Protein AF-0000000085163195 (afdb_homodimer)

InterPro domains:
  IPR014913 YppE-like [PF08807] (6-107)
  IPR023351 YppE-like superfamily [G3DSA:1.20.120.440] (1-112)
  IPR023351 YppE-like superfamily [SSF140415] (2-107)

Radius of gyration: 20.26 Å; Cα contacts (8 Å, |Δi|>4): 197; chains: 2; bounding box: 29×63×43 Å

Structure (mmCIF, N/CA/C/O backbone):
data_AF-0000000085163195-model_v1
#
loop_
_entity.id
_entity.type
_entity.pdbx_description
1 polymer 'DUF1798 family protein'
#
loop_
_atom_site.group_PDB
_atom_site.id
_atom_site.type_symbol
_atom_site.label_atom_id
_atom_site.label_alt_id
_atom_site.label_comp_id
_atom_site.label_asym_id
_atom_site.label_entity_id
_atom_site.label_seq_id
_atom_site.pdbx_PDB_ins_code
_atom_site.Cartn_x
_atom_site.Cartn_y
_atom_site.Cartn_z
_atom_site.occupancy
_atom_site.B_iso_or_equiv
_atom_site.auth_seq_id
_atom_site.auth_comp_id
_atom_site.auth_asym_id
_atom_site.auth_atom_id
_atom_site.pdbx_PDB_model_num
ATOM 1 N N . MET A 1 1 ? -3.68 -20.156 -23.719 1 84 1 MET A N 1
ATOM 2 C CA . MET A 1 1 ? -4.441 -19.203 -22.922 1 84 1 MET A CA 1
ATOM 3 C C . MET A 1 1 ? -3.795 -18.984 -21.547 1 84 1 MET A C 1
ATOM 5 O O . MET A 1 1 ? -3.281 -17.906 -21.266 1 84 1 MET A O 1
ATOM 9 N N . MET A 1 2 ? -3.463 -20.078 -20.859 1 89.62 2 MET A N 1
ATOM 10 C CA . MET A 1 2 ? -2.854 -20 -19.531 1 89.62 2 MET A CA 1
ATOM 11 C C . MET A 1 2 ? -1.417 -19.5 -19.625 1 89.62 2 MET A C 1
ATOM 13 O O . MET A 1 2 ? -0.997 -18.672 -18.828 1 89.62 2 MET A O 1
ATOM 17 N N . TYR A 1 3 ? -0.792 -19.922 -20.703 1 91.88 3 TYR A N 1
ATOM 18 C CA . TYR A 1 3 ? 0.596 -19.516 -20.891 1 91.88 3 TYR A CA 1
ATOM 19 C C . TYR A 1 3 ? 0.709 -18 -21.016 1 91.88 3 TYR A C 1
ATOM 21 O O . TYR A 1 3 ? 1.553 -17.375 -20.375 1 91.88 3 TYR A O 1
ATOM 29 N N . ASN A 1 4 ? -0.15 -17.438 -21.781 1 94.56 4 ASN A N 1
ATOM 30 C CA . ASN A 1 4 ? -0.127 -16 -22.016 1 94.56 4 ASN A CA 1
ATOM 31 C C . ASN A 1 4 ? -0.434 -15.219 -20.734 1 94.56 4 ASN A C 1
ATOM 33 O O . ASN A 1 4 ? 0.175 -14.18 -20.469 1 94.56 4 ASN A O 1
ATOM 37 N N . ILE A 1 5 ? -1.362 -15.727 -19.953 1 97.31 5 ILE A N 1
ATOM 38 C CA . ILE A 1 5 ? -1.718 -15.109 -18.672 1 97.31 5 ILE A CA 1
ATOM 39 C C . ILE A 1 5 ? -0.499 -15.078 -17.766 1 97.31 5 ILE A C 1
ATOM 41 O O . ILE A 1 5 ? -0.161 -14.031 -17.203 1 97.31 5 ILE A O 1
ATOM 45 N N . ILE A 1 6 ? 0.199 -16.188 -17.719 1 97.94 6 ILE A N 1
ATOM 46 C CA . ILE A 1 6 ? 1.347 -16.328 -16.828 1 97.94 6 ILE A CA 1
ATOM 47 C C . ILE A 1 6 ? 2.484 -15.422 -17.297 1 97.94 6 ILE A C 1
ATOM 49 O O . ILE A 1 6 ? 3.141 -14.766 -16.484 1 97.94 6 ILE A O 1
ATOM 53 N N . GLN A 1 7 ? 2.668 -15.398 -18.547 1 97.62 7 GLN A N 1
ATOM 54 C CA . GLN A 1 7 ? 3.713 -14.547 -19.125 1 97.62 7 GLN A CA 1
ATOM 55 C C . GLN A 1 7 ? 3.455 -13.078 -18.812 1 97.62 7 GLN A C 1
ATOM 57 O O . GLN A 1 7 ? 4.387 -12.336 -18.484 1 97.62 7 GLN A O 1
ATOM 62 N N . GLN A 1 8 ? 2.256 -12.695 -18.938 1 98.5 8 GLN A N 1
ATOM 63 C CA . GLN A 1 8 ? 1.9 -11.312 -18.625 1 98.5 8 GLN A CA 1
ATOM 64 C C . GLN A 1 8 ? 2.107 -11.016 -17.141 1 98.5 8 GLN A C 1
ATOM 66 O O . GLN A 1 8 ? 2.613 -9.945 -16.781 1 98.5 8 GLN A O 1
ATOM 71 N N . LEU A 1 9 ? 1.719 -11.961 -16.297 1 98.81 9 LEU A N 1
ATOM 72 C CA . LEU A 1 9 ? 1.914 -11.773 -14.859 1 98.81 9 LEU A CA 1
ATOM 73 C C . LEU A 1 9 ? 3.398 -11.672 -14.523 1 98.81 9 LEU A C 1
ATOM 75 O O . LEU A 1 9 ? 3.791 -10.859 -13.68 1 98.81 9 LEU A O 1
ATOM 79 N N . ILE A 1 10 ? 4.195 -12.453 -15.18 1 98.69 10 ILE A N 1
ATOM 80 C CA . ILE A 1 10 ? 5.641 -12.391 -14.969 1 98.69 10 ILE A CA 1
ATOM 81 C C . ILE A 1 10 ? 6.168 -11.023 -15.398 1 98.69 10 ILE A C 1
ATOM 83 O O . ILE A 1 10 ? 6.988 -10.422 -14.703 1 98.69 10 ILE A O 1
ATOM 87 N N . ARG A 1 11 ? 5.711 -10.523 -16.516 1 98.62 11 ARG A N 1
ATOM 88 C CA . ARG A 1 11 ? 6.098 -9.188 -16.969 1 98.62 11 ARG A CA 1
ATOM 89 C C . ARG A 1 11 ? 5.727 -8.133 -15.938 1 98.62 11 ARG A C 1
ATOM 91 O O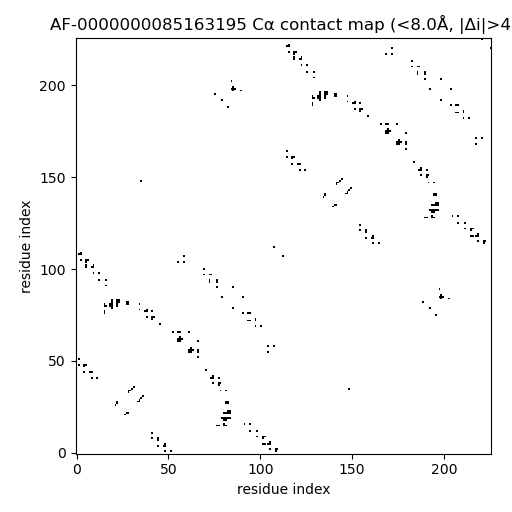 . ARG A 1 11 ? 6.508 -7.219 -15.664 1 98.62 11 ARG A O 1
ATOM 98 N N . TYR A 1 12 ? 4.551 -8.273 -15.367 1 98.75 12 TYR A N 1
ATOM 99 C CA . TYR A 1 12 ? 4.094 -7.297 -14.391 1 98.75 12 TYR A CA 1
ATOM 100 C C . TYR A 1 12 ? 4.934 -7.359 -13.125 1 98.75 12 TYR A C 1
ATOM 102 O O . TYR A 1 12 ? 5.125 -6.348 -12.445 1 98.75 12 TYR A O 1
ATOM 110 N N . THR A 1 13 ? 5.488 -8.57 -12.766 1 98.81 13 THR A N 1
ATOM 111 C CA . THR A 1 13 ? 6.371 -8.625 -11.602 1 98.81 13 THR A CA 1
ATOM 112 C C . THR A 1 13 ? 7.633 -7.801 -11.836 1 98.81 13 THR A C 1
ATOM 114 O O . THR A 1 13 ? 8.164 -7.195 -10.906 1 98.81 13 THR A O 1
ATOM 117 N N . GLN A 1 14 ? 8.086 -7.75 -13.07 1 98.69 14 GLN A N 1
ATOM 118 C CA . GLN A 1 14 ? 9.234 -6.906 -13.406 1 98.69 14 GLN A CA 1
ATOM 119 C C . GLN A 1 14 ? 8.883 -5.426 -13.266 1 98.69 14 GLN A C 1
ATOM 121 O O . GLN A 1 14 ? 9.688 -4.637 -12.766 1 98.69 14 GLN A O 1
ATOM 126 N N . MET A 1 15 ? 7.723 -5.09 -13.711 1 98.88 15 MET A N 1
ATOM 127 C CA . MET A 1 15 ? 7.262 -3.711 -13.57 1 98.88 15 MET A CA 1
ATOM 128 C C . MET A 1 15 ? 7.133 -3.332 -12.102 1 98.88 15 MET A C 1
ATOM 130 O O . MET A 1 15 ? 7.48 -2.217 -11.711 1 98.88 15 MET A O 1
ATOM 134 N N . MET A 1 16 ? 6.621 -4.25 -11.281 1 98.88 16 MET A N 1
ATOM 135 C CA . MET A 1 16 ? 6.504 -3.998 -9.844 1 98.88 16 MET A CA 1
ATOM 136 C C . MET A 1 16 ? 7.867 -3.723 -9.227 1 98.88 16 MET A C 1
ATOM 138 O O . MET A 1 16 ? 8.008 -2.824 -8.391 1 98.88 16 MET A O 1
ATOM 142 N N . LYS A 1 17 ? 8.844 -4.516 -9.641 1 98.88 17 LYS A N 1
ATOM 143 C CA . LYS A 1 17 ? 10.203 -4.309 -9.156 1 98.88 17 LYS A CA 1
ATOM 144 C C . LYS A 1 17 ? 10.695 -2.904 -9.492 1 98.88 17 LYS A C 1
ATOM 146 O O . LYS A 1 17 ? 11.258 -2.217 -8.633 1 98.88 17 LYS A O 1
ATOM 151 N N . GLU A 1 18 ? 10.5 -2.512 -10.664 1 98.88 18 GLU A N 1
ATOM 152 C CA . GLU A 1 18 ? 10.953 -1.199 -11.117 1 98.88 18 GLU A CA 1
ATOM 153 C C . GLU A 1 18 ? 10.234 -0.079 -10.367 1 98.88 18 GLU A C 1
ATOM 155 O O . GLU A 1 18 ? 10.859 0.897 -9.953 1 98.88 18 GLU A O 1
ATOM 160 N N . ARG A 1 19 ? 8.914 -0.23 -10.242 1 98.81 19 ARG A N 1
ATOM 161 C CA . ARG A 1 19 ? 8.141 0.786 -9.539 1 98.81 19 ARG A CA 1
ATOM 162 C C . ARG A 1 19 ? 8.578 0.9 -8.078 1 98.81 19 ARG A C 1
ATOM 164 O O . ARG A 1 19 ? 8.672 2.004 -7.539 1 98.81 19 ARG A O 1
ATOM 171 N N . TYR A 1 20 ? 8.828 -0.2 -7.508 1 98.81 20 TYR A N 1
ATOM 172 C CA . TYR A 1 20 ? 9.297 -0.191 -6.125 1 98.81 20 TYR A CA 1
ATOM 173 C C . TYR A 1 20 ? 10.633 0.535 -6.004 1 98.81 20 TYR A C 1
ATOM 175 O O . TYR A 1 20 ? 10.82 1.344 -5.094 1 98.81 20 TYR A O 1
ATOM 183 N N . GLN A 1 21 ? 11.547 0.253 -6.906 1 98.62 21 GLN A N 1
ATOM 184 C CA . GLN A 1 21 ? 12.844 0.92 -6.902 1 98.62 21 GLN A CA 1
ATOM 185 C C . GLN A 1 21 ? 12.688 2.43 -7.062 1 98.62 21 GLN A C 1
ATOM 187 O O . GLN A 1 21 ? 13.344 3.205 -6.363 1 98.62 21 GLN A O 1
ATOM 192 N N . LYS A 1 22 ? 11.844 2.797 -7.961 1 98.69 22 LYS A N 1
ATOM 193 C CA . LYS A 1 22 ? 11.602 4.219 -8.188 1 98.69 22 LYS A CA 1
ATOM 194 C C . LYS A 1 22 ? 10.977 4.871 -6.953 1 98.69 22 LYS A C 1
ATOM 196 O O . LYS A 1 22 ? 11.32 6.004 -6.605 1 98.69 22 LYS A O 1
ATOM 201 N N . ALA A 1 23 ? 10.023 4.195 -6.328 1 98.12 23 ALA A N 1
ATOM 202 C CA . ALA A 1 23 ? 9.445 4.715 -5.094 1 98.12 23 ALA A CA 1
ATOM 203 C C . ALA A 1 23 ? 10.516 4.926 -4.027 1 98.12 23 ALA A C 1
ATOM 205 O O . ALA A 1 23 ? 10.508 5.941 -3.326 1 98.12 23 ALA A O 1
ATOM 206 N N . ARG A 1 24 ? 11.461 3.994 -3.906 1 97.25 24 ARG A N 1
ATOM 207 C CA . ARG A 1 24 ? 12.547 4.09 -2.936 1 97.25 24 ARG A CA 1
ATOM 208 C C . ARG A 1 24 ? 13.453 5.273 -3.246 1 97.25 24 ARG A C 1
ATOM 210 O O . ARG A 1 24 ? 14.094 5.824 -2.346 1 97.25 24 ARG A O 1
ATOM 217 N N . GLU A 1 25 ? 13.438 5.621 -4.492 1 97.94 25 GLU A N 1
ATOM 218 C CA . GLU A 1 25 ? 14.266 6.742 -4.93 1 97.94 25 GLU A CA 1
ATOM 219 C C . GLU A 1 25 ? 13.516 8.062 -4.793 1 97.94 25 GLU A C 1
ATOM 221 O O . GLU A 1 25 ? 14.055 9.125 -5.121 1 97.94 25 GLU A O 1
ATOM 226 N N . GLY A 1 26 ? 12.289 8.008 -4.434 1 95.81 26 GLY A N 1
ATOM 227 C CA . GLY A 1 26 ? 11.594 9.242 -4.098 1 95.81 26 GLY A CA 1
ATOM 228 C C . GLY A 1 26 ? 10.43 9.539 -5.016 1 95.81 26 GLY A C 1
ATOM 229 O O . GLY A 1 26 ? 9.734 10.547 -4.836 1 95.81 26 GLY A O 1
ATOM 230 N N . VAL A 1 27 ? 10.227 8.711 -6.016 1 97 27 VAL A N 1
ATOM 231 C CA . VAL A 1 27 ? 9.094 8.906 -6.914 1 97 27 VAL A CA 1
ATOM 232 C C . VAL A 1 27 ? 7.785 8.711 -6.148 1 97 27 VAL A C 1
ATOM 234 O O . VAL A 1 27 ? 7.641 7.746 -5.391 1 97 27 VAL A O 1
ATOM 237 N N . GLN A 1 28 ? 6.863 9.625 -6.336 1 95.75 28 GLN A N 1
ATOM 238 C CA . GLN A 1 28 ? 5.531 9.547 -5.742 1 95.75 28 GLN A CA 1
ATOM 239 C C . GLN A 1 28 ? 4.484 9.18 -6.789 1 95.75 28 GLN A C 1
ATOM 241 O O . GLN A 1 28 ? 4.258 9.922 -7.742 1 95.75 28 GLN A O 1
ATOM 246 N N . TYR A 1 29 ? 3.816 8.133 -6.574 1 97.75 29 TYR A N 1
ATOM 247 C CA . TYR A 1 29 ? 2.77 7.684 -7.488 1 97.75 29 TYR A CA 1
ATOM 248 C C . TYR A 1 29 ? 1.402 8.18 -7.039 1 97.75 29 TYR A C 1
ATOM 250 O O . TYR A 1 29 ? 1.104 8.195 -5.84 1 97.75 29 TYR A O 1
ATOM 258 N N . SER A 1 30 ? 0.613 8.594 -7.996 1 96.56 30 SER A N 1
ATOM 259 C CA . SER A 1 30 ? -0.776 8.945 -7.727 1 96.56 30 SER A CA 1
ATOM 260 C C . SER A 1 30 ? -1.631 7.707 -7.496 1 96.56 30 SER A C 1
ATOM 262 O O . SER A 1 30 ? -1.625 6.785 -8.312 1 96.56 30 SER A O 1
ATOM 264 N N . PHE A 1 31 ? -2.312 7.707 -6.426 1 97.31 31 PHE A N 1
ATOM 265 C CA . PHE A 1 31 ? -3.143 6.547 -6.117 1 97.31 31 PHE A CA 1
ATOM 266 C C . PHE A 1 31 ? -4.156 6.297 -7.227 1 97.31 31 PHE A C 1
ATOM 268 O O . PHE A 1 31 ? -4.277 5.172 -7.723 1 97.31 31 PHE A O 1
ATOM 275 N N . HIS A 1 32 ? -4.852 7.363 -7.738 1 95.5 32 HIS A N 1
ATOM 276 C CA . HIS A 1 32 ? -5.961 7.227 -8.68 1 95.5 32 HIS A CA 1
ATOM 277 C C . HIS A 1 32 ? -5.457 7.059 -10.109 1 95.5 32 HIS A C 1
ATOM 279 O O . HIS A 1 32 ? -6.031 6.301 -10.891 1 95.5 32 HIS A O 1
ATOM 285 N N . ASN A 1 33 ? -4.312 7.707 -10.359 1 97.06 33 ASN A N 1
ATOM 286 C CA . ASN A 1 33 ? -3.879 7.719 -11.75 1 97.06 33 ASN A CA 1
ATOM 287 C C . ASN A 1 33 ? -2.848 6.625 -12.023 1 97.06 33 ASN A C 1
ATOM 289 O O . ASN A 1 33 ? -2.609 6.27 -13.18 1 97.06 33 ASN A O 1
ATOM 293 N N . ASP A 1 34 ? -2.227 6.164 -10.977 1 98.44 34 ASP A N 1
ATOM 294 C CA . ASP A 1 34 ? -1.172 5.176 -11.172 1 98.44 34 ASP A CA 1
ATOM 295 C C . ASP A 1 34 ? -1.538 3.846 -10.516 1 98.44 34 ASP A C 1
ATOM 297 O O . ASP A 1 34 ? -1.606 2.814 -11.188 1 98.44 34 ASP A O 1
ATOM 301 N N . VAL A 1 35 ? -1.872 3.877 -9.25 1 98.69 35 VAL A N 1
ATOM 302 C CA . VAL A 1 35 ? -2.012 2.656 -8.461 1 98.69 35 VAL A CA 1
ATOM 303 C C . VAL A 1 35 ? -3.275 1.91 -8.883 1 98.69 35 VAL A C 1
ATOM 305 O O . VAL A 1 35 ? -3.225 0.721 -9.203 1 98.69 35 VAL A O 1
ATOM 308 N N . VAL A 1 36 ? -4.363 2.641 -8.922 1 98.5 36 VAL A N 1
ATOM 309 C CA . VAL A 1 36 ? -5.656 2.016 -9.188 1 98.5 36 VAL A CA 1
ATOM 310 C C . VAL A 1 36 ? -5.633 1.347 -10.562 1 98.5 36 VAL A C 1
ATOM 312 O O . VAL A 1 36 ? -5.914 0.151 -10.68 1 98.5 36 VAL A O 1
ATOM 315 N N . PRO A 1 37 ? -5.238 2.051 -11.656 1 98.44 37 PRO A N 1
ATOM 316 C CA . PRO A 1 37 ? -5.258 1.387 -12.961 1 98.44 37 PRO A CA 1
ATOM 317 C C . PRO A 1 37 ? -4.285 0.214 -13.039 1 98.44 37 PRO A C 1
ATOM 319 O O . PRO A 1 37 ? -4.574 -0.792 -13.688 1 98.44 37 PRO A O 1
ATOM 322 N N . PHE A 1 38 ? -3.098 0.311 -12.445 1 98.81 38 PHE A N 1
ATOM 323 C CA . PHE A 1 38 ? -2.117 -0.768 -12.461 1 98.81 38 PHE A CA 1
ATOM 324 C C . PHE A 1 38 ? -2.678 -2.016 -11.789 1 98.81 38 PHE A C 1
ATOM 326 O O . PHE A 1 38 ? -2.562 -3.121 -12.32 1 98.81 38 PHE A O 1
ATOM 333 N N . THR A 1 39 ? -3.299 -1.855 -10.617 1 98.5 39 THR A N 1
ATOM 334 C CA . THR A 1 39 ? -3.836 -2.984 -9.859 1 98.5 39 THR A CA 1
ATOM 335 C C . THR A 1 39 ? -5.02 -3.609 -10.602 1 98.5 39 THR A C 1
ATOM 337 O O . THR A 1 39 ? -5.23 -4.824 -10.531 1 98.5 39 THR A O 1
ATOM 340 N N . LYS A 1 40 ? -5.742 -2.756 -11.258 1 98.06 40 LYS A N 1
ATOM 341 C CA . LYS A 1 40 ? -6.875 -3.268 -12.023 1 98.06 40 LYS A CA 1
ATOM 342 C C . LYS A 1 40 ? -6.402 -4.219 -13.125 1 98.06 40 LYS A C 1
ATOM 344 O O . LYS A 1 40 ? -7.047 -5.234 -13.391 1 98.06 40 LYS A O 1
ATOM 349 N N . GLU A 1 41 ? -5.336 -3.883 -13.789 1 98.31 41 GLU A N 1
ATOM 350 C CA . GLU A 1 41 ? -4.77 -4.75 -14.812 1 98.31 41 GLU A CA 1
ATOM 351 C C . GLU A 1 41 ? -4.352 -6.098 -14.234 1 98.31 41 GLU A C 1
ATOM 353 O O . GLU A 1 41 ? -4.621 -7.145 -14.828 1 98.31 41 GLU A O 1
ATOM 358 N N . ILE A 1 42 ? -3.729 -6.047 -13.133 1 98.5 42 ILE A N 1
ATOM 359 C CA . ILE A 1 42 ? -3.252 -7.27 -12.492 1 98.5 42 ILE A CA 1
ATOM 360 C C . ILE A 1 42 ? -4.441 -8.102 -12.023 1 98.5 42 ILE A C 1
ATOM 362 O O . ILE A 1 42 ? -4.453 -9.328 -12.188 1 98.5 42 ILE A O 1
ATOM 366 N N . ASP A 1 43 ? -5.477 -7.434 -11.484 1 97.81 43 ASP A N 1
ATOM 367 C CA . ASP A 1 43 ? -6.684 -8.125 -11.047 1 97.81 43 ASP A CA 1
ATOM 368 C C . ASP A 1 43 ? -7.348 -8.859 -12.203 1 97.81 43 ASP A C 1
ATOM 370 O O . ASP A 1 43 ? -7.871 -9.961 -12.031 1 97.81 43 ASP A O 1
ATOM 374 N N . THR A 1 44 ? -7.371 -8.18 -13.305 1 98.19 44 THR A N 1
ATOM 375 C CA . THR A 1 44 ? -7.957 -8.797 -14.484 1 98.19 44 THR A CA 1
ATOM 376 C C . THR A 1 44 ? -7.219 -10.086 -14.844 1 98.19 44 THR A C 1
ATOM 378 O O . THR A 1 44 ? -7.848 -11.102 -15.164 1 98.19 44 THR A O 1
ATOM 381 N N . LEU A 1 45 ? -5.902 -10.117 -14.812 1 98.5 45 LEU A N 1
ATOM 382 C CA . LEU A 1 45 ? -5.098 -11.297 -15.102 1 98.5 45 LEU A CA 1
ATOM 383 C C . LEU A 1 45 ? -5.301 -12.367 -14.031 1 98.5 45 LEU A C 1
ATOM 385 O O . LEU A 1 45 ? -5.371 -13.555 -14.344 1 98.5 45 LEU A O 1
ATOM 389 N N . ILE A 1 46 ? -5.418 -11.922 -12.797 1 98.25 46 ILE A N 1
ATOM 390 C CA . ILE A 1 46 ? -5.664 -12.844 -11.695 1 98.25 46 ILE A CA 1
ATOM 391 C C . ILE A 1 46 ? -7.016 -13.531 -11.883 1 98.25 46 ILE A C 1
ATOM 393 O O . ILE A 1 46 ? -7.141 -14.742 -11.656 1 98.25 46 ILE A O 1
ATOM 397 N N . ASP A 1 47 ? -8.016 -12.727 -12.32 1 98 47 ASP A N 1
ATOM 398 C CA . ASP A 1 47 ? -9.328 -13.297 -12.594 1 98 47 ASP A CA 1
ATOM 399 C C . ASP A 1 47 ? -9.25 -14.375 -13.672 1 98 47 ASP A C 1
ATOM 401 O O . ASP A 1 47 ? -9.891 -15.422 -13.555 1 98 47 ASP A O 1
ATOM 405 N N . LYS A 1 48 ? -8.516 -14.109 -14.711 1 98.12 48 LYS A N 1
ATOM 406 C CA . LYS A 1 48 ? -8.32 -15.094 -15.766 1 98.12 48 LYS A CA 1
ATOM 407 C C . LYS A 1 48 ? -7.602 -16.328 -15.242 1 98.12 48 LYS A C 1
ATOM 409 O O . LYS A 1 48 ? -7.969 -17.469 -15.578 1 98.12 48 LYS A O 1
ATOM 414 N N . LEU A 1 49 ? -6.602 -16.125 -14.453 1 97.88 49 LEU A N 1
ATOM 415 C CA . LEU A 1 49 ? -5.879 -17.25 -13.867 1 97.88 49 LEU A CA 1
ATOM 416 C C . LEU A 1 49 ? -6.789 -18.062 -12.953 1 97.88 49 LEU A C 1
ATOM 418 O O . LEU A 1 49 ? -6.723 -19.297 -12.945 1 97.88 49 LEU A O 1
ATOM 422 N N . ASN A 1 50 ? -7.617 -17.344 -12.18 1 97.88 50 ASN A N 1
ATOM 423 C CA . ASN A 1 50 ? -8.555 -18 -11.273 1 97.88 50 ASN A CA 1
ATOM 424 C C . ASN A 1 50 ? -9.516 -18.922 -12.016 1 97.88 50 ASN A C 1
ATOM 426 O O . ASN A 1 50 ? -9.945 -19.938 -11.477 1 97.88 50 ASN A O 1
ATOM 430 N N . SER A 1 51 ? -9.859 -18.547 -13.195 1 97.38 51 SER A N 1
ATOM 431 C CA . SER A 1 51 ? -10.719 -19.391 -14.008 1 97.38 51 SER A CA 1
ATOM 432 C C . SER A 1 51 ? -10.031 -20.719 -14.344 1 97.38 51 SER A C 1
ATOM 434 O O . SER A 1 51 ? -10.688 -21.672 -14.773 1 97.38 51 SER A O 1
ATOM 436 N N . LYS A 1 52 ? -8.719 -20.812 -14.102 1 95.94 52 LYS A N 1
ATOM 437 C CA . LYS A 1 52 ? -7.938 -22.016 -14.367 1 95.94 52 LYS A CA 1
ATOM 438 C C . LYS A 1 52 ? -7.379 -22.594 -13.07 1 95.94 52 LYS A C 1
ATOM 440 O O . LYS A 1 52 ? -6.375 -23.312 -13.094 1 95.94 52 LYS A O 1
ATOM 445 N N . GLU A 1 53 ? -7.938 -22.219 -11.961 1 97.56 53 GLU A N 1
ATOM 446 C CA . GLU A 1 53 ? -7.418 -22.594 -10.648 1 97.56 53 GLU A CA 1
ATOM 447 C C . GLU A 1 53 ? -7.277 -24.109 -10.516 1 97.56 53 GLU A C 1
ATOM 449 O O . GLU A 1 53 ? -6.266 -24.594 -10.023 1 97.56 53 GLU A O 1
ATOM 454 N N . GLU A 1 54 ? -8.289 -24.859 -10.938 1 96.81 54 GLU A N 1
ATOM 455 C CA . GLU A 1 54 ? -8.273 -26.312 -10.797 1 96.81 54 GLU A CA 1
ATOM 456 C C . GLU A 1 54 ? -7.086 -26.938 -11.539 1 96.81 54 GLU A C 1
ATOM 458 O O . GLU A 1 54 ? -6.449 -27.859 -11.039 1 96.81 54 GLU A O 1
ATOM 463 N N . HIS A 1 55 ? -6.867 -26.438 -12.672 1 95.88 55 HIS A N 1
ATOM 464 C CA . HIS A 1 55 ? -5.73 -26.906 -13.453 1 95.88 55 HIS A CA 1
ATOM 465 C C . HIS A 1 55 ? -4.414 -26.609 -12.75 1 95.88 55 HIS A C 1
ATOM 467 O O . HIS A 1 55 ? -3.545 -27.484 -12.656 1 95.88 55 HIS A O 1
ATOM 473 N N . VAL A 1 56 ? -4.25 -25.406 -12.258 1 97.31 56 VAL A N 1
ATOM 474 C CA . VAL A 1 56 ? -3.006 -24.969 -11.633 1 97.31 56 VAL A CA 1
ATOM 475 C C . VAL A 1 56 ? -2.762 -25.766 -10.352 1 97.31 56 VAL A C 1
ATOM 477 O O . VAL A 1 56 ? -1.645 -26.234 -10.109 1 97.31 56 VAL A O 1
ATOM 480 N N . VAL A 1 57 ? -3.855 -25.938 -9.57 1 97.69 57 VAL A N 1
ATOM 481 C CA . VAL A 1 57 ? -3.691 -26.562 -8.266 1 97.69 57 VAL A CA 1
ATOM 482 C C . VAL A 1 57 ? -3.414 -28.062 -8.453 1 97.69 57 VAL A C 1
ATOM 484 O O . VAL A 1 57 ? -2.934 -28.734 -7.535 1 97.69 57 VAL A O 1
ATOM 487 N N . SER A 1 58 ? -3.684 -28.609 -9.641 1 96.62 58 SER A N 1
ATOM 488 C CA . SER A 1 58 ? -3.482 -30.031 -9.914 1 96.62 58 SER A CA 1
ATOM 489 C C . SER A 1 58 ? -2.045 -30.312 -10.344 1 96.62 58 SER A C 1
ATOM 491 O O . SER A 1 58 ? -1.625 -31.469 -10.406 1 96.62 58 SER A O 1
ATOM 493 N N . LEU A 1 59 ? -1.244 -29.266 -10.68 1 95.69 59 LEU A N 1
ATOM 494 C CA . LEU A 1 59 ? 0.155 -29.438 -11.047 1 95.69 59 LEU A CA 1
ATOM 495 C C . LEU A 1 59 ? 0.956 -30.016 -9.883 1 95.69 59 LEU A C 1
ATOM 497 O O . LEU A 1 59 ? 0.663 -29.719 -8.719 1 95.69 59 LEU A O 1
ATOM 501 N N . PRO A 1 60 ? 2.029 -30.656 -10.312 1 91.88 60 PRO A N 1
ATOM 502 C CA . PRO A 1 60 ? 2.918 -31.125 -9.242 1 91.88 60 PRO A CA 1
ATOM 503 C C . PRO A 1 60 ? 3.467 -29.969 -8.398 1 91.88 60 PRO A C 1
ATOM 505 O O . PRO A 1 60 ? 3.689 -28.875 -8.906 1 91.88 60 PRO A O 1
ATOM 508 N N . TYR A 1 61 ? 3.533 -29.906 -7.191 1 94.5 61 TYR A N 1
ATOM 509 C CA . TYR A 1 61 ? 4.117 -29 -6.215 1 94.5 61 TYR A CA 1
ATOM 510 C C . TYR A 1 61 ? 3.215 -27.781 -5.988 1 94.5 61 TYR A C 1
ATOM 512 O O . TYR A 1 61 ? 3.664 -26.75 -5.492 1 94.5 61 TYR A O 1
ATOM 520 N N . MET A 1 62 ? 2.045 -27.875 -6.633 1 97.5 62 MET A N 1
ATOM 521 C CA . MET A 1 62 ? 1.014 -26.875 -6.324 1 97.5 62 MET A CA 1
ATOM 522 C C . MET A 1 62 ? -0.115 -27.516 -5.512 1 97.5 62 MET A C 1
ATOM 524 O O . MET A 1 62 ? -0.303 -28.734 -5.543 1 97.5 62 MET A O 1
ATOM 528 N N . ASN A 1 63 ? -0.743 -26.75 -4.738 1 98 63 ASN A N 1
ATOM 529 C CA . ASN A 1 63 ? -1.994 -27.062 -4.055 1 98 63 ASN A CA 1
ATOM 530 C C . ASN A 1 63 ? -2.803 -25.797 -3.771 1 98 63 ASN A C 1
ATOM 532 O O . ASN A 1 63 ? -2.398 -24.703 -4.148 1 98 63 ASN A O 1
ATOM 536 N N . LYS A 1 64 ? -3.912 -26 -3.156 1 98 64 LYS A N 1
ATOM 537 C CA . LYS A 1 64 ? -4.844 -24.891 -2.959 1 98 64 LYS A CA 1
ATOM 538 C C . LYS A 1 64 ? -4.223 -23.797 -2.104 1 98 64 LYS A C 1
ATOM 540 O O . LYS A 1 64 ? -4.359 -22.609 -2.408 1 98 64 LYS A O 1
ATOM 545 N N . MET A 1 65 ? -3.547 -24.172 -1.11 1 97.75 65 MET A N 1
ATOM 546 C CA . MET A 1 65 ? -2.943 -23.219 -0.195 1 97.75 65 MET A CA 1
ATOM 547 C C . MET A 1 65 ? -1.851 -22.406 -0.894 1 97.75 65 MET A C 1
ATOM 549 O O . MET A 1 65 ? -1.829 -21.188 -0.812 1 97.75 65 MET A O 1
ATOM 553 N N . LYS A 1 66 ? -1.006 -23.078 -1.608 1 98.25 66 LYS A N 1
ATOM 554 C CA . LYS A 1 66 ? 0.069 -22.406 -2.334 1 98.25 66 LYS A CA 1
ATOM 555 C C . LYS A 1 66 ? -0.488 -21.438 -3.371 1 98.25 66 LYS A C 1
ATOM 557 O O . LYS A 1 66 ? 0.054 -20.359 -3.564 1 98.25 66 LYS A O 1
ATOM 562 N N . TYR A 1 67 ? -1.55 -21.938 -4 1 98.69 67 TYR A N 1
ATOM 563 C CA . TYR A 1 67 ? -2.191 -21.078 -4.996 1 98.69 67 TYR A CA 1
ATOM 564 C C . TYR A 1 67 ? -2.768 -19.828 -4.352 1 98.69 67 TYR A C 1
ATOM 566 O O . TYR A 1 67 ? -2.59 -18.719 -4.867 1 98.69 67 TYR A O 1
ATOM 574 N N . GLN A 1 68 ? -3.379 -19.938 -3.283 1 97.56 68 GLN A N 1
ATOM 575 C CA . GLN A 1 68 ? -3.975 -18.797 -2.58 1 97.56 68 GLN A CA 1
ATOM 576 C C . GLN A 1 68 ? -2.904 -17.812 -2.121 1 97.56 68 GLN A C 1
ATOM 578 O O . GLN A 1 68 ? -3.096 -16.594 -2.209 1 97.56 68 GLN A O 1
ATOM 583 N N . ILE A 1 69 ? -1.804 -18.297 -1.673 1 97.56 69 ILE A N 1
ATOM 584 C CA . ILE A 1 69 ? -0.695 -17.453 -1.235 1 97.56 69 ILE A CA 1
ATOM 585 C C . ILE A 1 69 ? -0.129 -16.688 -2.426 1 97.56 69 ILE A C 1
ATOM 587 O O . ILE A 1 69 ? 0.159 -15.492 -2.32 1 97.56 69 ILE A O 1
ATOM 591 N N . LEU A 1 70 ? -0.017 -17.406 -3.572 1 98.62 70 LEU A N 1
ATOM 592 C CA . LEU A 1 70 ? 0.451 -16.766 -4.797 1 98.62 70 LEU A CA 1
ATOM 593 C C . LEU A 1 70 ? -0.446 -15.586 -5.172 1 98.62 70 LEU A C 1
ATOM 595 O O . LEU A 1 70 ? 0.044 -14.484 -5.441 1 98.62 70 LEU A O 1
ATOM 599 N N . ILE A 1 71 ? -1.735 -15.805 -5.133 1 98.5 71 ILE A N 1
ATOM 600 C CA . ILE A 1 71 ? -2.701 -14.781 -5.516 1 98.5 71 ILE A CA 1
ATOM 601 C C . ILE A 1 71 ? -2.631 -13.609 -4.535 1 98.5 71 ILE A C 1
ATOM 603 O O . ILE A 1 71 ? -2.596 -12.453 -4.945 1 98.5 71 ILE A O 1
ATOM 607 N N . GLN A 1 72 ? -2.59 -13.898 -3.305 1 97 72 GLN A N 1
ATOM 608 C CA . GLN A 1 72 ? -2.514 -12.859 -2.283 1 97 72 GLN A CA 1
ATOM 609 C C . GLN A 1 72 ? -1.245 -12.023 -2.438 1 97 72 GLN A C 1
ATOM 611 O O . GLN A 1 72 ? -1.283 -10.797 -2.316 1 97 72 GLN A O 1
ATOM 616 N N . ASN A 1 73 ? -0.149 -12.68 -2.662 1 98.12 73 ASN A N 1
ATOM 617 C CA . ASN A 1 73 ? 1.114 -11.969 -2.855 1 98.12 73 ASN A CA 1
ATOM 618 C C . ASN A 1 73 ? 1.071 -11.07 -4.086 1 98.12 73 ASN A C 1
ATOM 620 O O . ASN A 1 73 ? 1.579 -9.945 -4.059 1 98.12 73 ASN A O 1
ATOM 624 N N . LEU A 1 74 ? 0.484 -11.602 -5.145 1 98.69 74 LEU A N 1
ATOM 625 C CA . LEU A 1 74 ? 0.345 -10.805 -6.363 1 98.69 74 LEU A CA 1
ATOM 626 C C . LEU A 1 74 ? -0.468 -9.539 -6.098 1 98.69 74 LEU A C 1
ATOM 628 O O . LEU A 1 74 ? -0.073 -8.445 -6.508 1 98.69 74 LEU A O 1
ATOM 632 N N . GLU A 1 75 ? -1.562 -9.703 -5.422 1 98 75 GLU A N 1
ATOM 633 C CA . GLU A 1 75 ? -2.424 -8.57 -5.086 1 98 75 GLU A CA 1
ATOM 634 C C . GLU A 1 75 ? -1.689 -7.559 -4.211 1 98 75 GLU A C 1
ATOM 636 O O . GLU A 1 75 ? -1.73 -6.355 -4.48 1 98 75 GLU A O 1
ATOM 641 N N . THR A 1 76 ? -1.031 -8.008 -3.211 1 97.56 76 THR A N 1
ATOM 642 C CA . THR A 1 76 ? -0.311 -7.148 -2.279 1 97.56 76 THR A CA 1
ATOM 643 C C . THR A 1 76 ? 0.825 -6.414 -2.986 1 97.56 76 THR A C 1
ATOM 645 O O . THR A 1 76 ? 0.961 -5.195 -2.855 1 97.56 76 THR A O 1
ATOM 648 N N . LEU A 1 77 ? 1.585 -7.129 -3.764 1 98.69 77 LEU A N 1
ATOM 649 C CA . LEU A 1 77 ? 2.715 -6.555 -4.484 1 98.69 77 LEU A CA 1
ATOM 650 C C . LEU A 1 77 ? 2.246 -5.484 -5.465 1 98.69 77 LEU A C 1
ATOM 652 O O . LEU A 1 77 ? 2.922 -4.469 -5.656 1 98.69 77 LEU A O 1
ATOM 656 N N . SER A 1 78 ? 1.124 -5.734 -6.094 1 98.69 78 SER A N 1
ATOM 657 C CA . SER A 1 78 ? 0.614 -4.824 -7.113 1 98.69 78 SER A CA 1
ATOM 658 C C . SER A 1 78 ? 0.327 -3.445 -6.527 1 98.69 78 SER A C 1
ATOM 660 O O . SER A 1 78 ? 0.378 -2.439 -7.242 1 98.69 78 SER A O 1
ATOM 662 N N . VAL A 1 79 ? 0.072 -3.371 -5.242 1 98.62 79 VAL A N 1
ATOM 663 C CA . VAL A 1 79 ? -0.179 -2.109 -4.551 1 98.62 79 VAL A CA 1
ATOM 664 C C . VAL A 1 79 ? 1.121 -1.583 -3.947 1 98.62 79 VAL A C 1
ATOM 666 O O . VAL A 1 79 ? 1.523 -0.449 -4.215 1 98.62 79 VAL A O 1
ATOM 669 N N . GLU A 1 80 ? 1.867 -2.383 -3.258 1 97.94 80 GLU A N 1
ATOM 670 C CA . GLU A 1 80 ? 3.012 -2.021 -2.426 1 97.94 80 GLU A CA 1
ATOM 671 C C . GLU A 1 80 ? 4.168 -1.501 -3.273 1 97.94 80 GLU A C 1
ATOM 673 O O . GLU A 1 80 ? 4.984 -0.71 -2.799 1 97.94 80 GLU A O 1
ATOM 678 N N . CYS A 1 81 ? 4.188 -1.872 -4.488 1 98.69 81 CYS A N 1
ATOM 679 C CA . CYS A 1 81 ? 5.324 -1.528 -5.336 1 98.69 81 CYS A CA 1
ATOM 680 C C . CYS A 1 81 ? 5.395 -0.024 -5.574 1 98.69 81 CYS A C 1
ATOM 682 O O . CYS A 1 81 ? 6.406 0.488 -6.055 1 98.69 81 CYS A O 1
ATOM 684 N N . HIS A 1 82 ? 4.359 0.677 -5.18 1 98.62 82 HIS A N 1
ATOM 685 C CA . HIS A 1 82 ? 4.293 2.113 -5.426 1 98.62 82 HIS A CA 1
ATOM 686 C C . HIS A 1 82 ? 4.742 2.902 -4.199 1 98.62 82 HIS A C 1
ATOM 688 O O . HIS A 1 82 ? 4.734 4.137 -4.211 1 98.62 82 HIS A O 1
ATOM 694 N N . TYR A 1 83 ? 5.09 2.242 -3.131 1 96.94 83 TYR A N 1
ATOM 695 C CA . TYR A 1 83 ? 5.43 2.887 -1.867 1 96.94 83 TYR A CA 1
ATOM 696 C C . TYR A 1 83 ? 6.75 2.352 -1.321 1 96.94 83 TYR A C 1
ATOM 698 O O . TYR A 1 83 ? 7.145 1.224 -1.625 1 96.94 83 TYR A O 1
ATOM 706 N N . SER A 1 84 ? 7.395 3.127 -0.51 1 95.94 84 SER A N 1
ATOM 707 C CA . SER A 1 84 ? 8.727 2.764 -0.022 1 95.94 84 SER A CA 1
ATOM 708 C C . SER A 1 84 ? 8.672 2.297 1.429 1 95.94 84 SER A C 1
ATOM 710 O O . SER A 1 84 ? 9.711 2.154 2.078 1 95.94 84 SER A O 1
ATOM 712 N N . SER A 1 85 ? 7.484 2.008 1.897 1 95.06 85 SER A N 1
ATOM 713 C CA . SER A 1 85 ? 7.336 1.737 3.324 1 95.06 85 SER A CA 1
ATOM 714 C C . SER A 1 85 ? 7.82 0.335 3.674 1 95.06 85 SER A C 1
ATOM 716 O O . SER A 1 85 ? 8.344 0.108 4.766 1 95.06 85 SER A O 1
ATOM 718 N N . THR A 1 86 ? 7.594 -0.598 2.783 1 96.12 86 THR A N 1
ATOM 719 C CA . THR A 1 86 ? 8.086 -1.956 2.988 1 96.12 86 THR A CA 1
ATOM 720 C C . THR A 1 86 ? 9.586 -2.033 2.74 1 96.12 86 THR A C 1
ATOM 722 O O . THR A 1 86 ? 10.094 -1.433 1.791 1 96.12 86 THR A O 1
ATOM 725 N N . SER A 1 87 ? 10.289 -2.785 3.545 1 96.19 87 SER A N 1
ATOM 726 C CA . SER A 1 87 ? 11.727 -2.922 3.35 1 96.19 87 SER A CA 1
ATOM 727 C C . SER A 1 87 ? 12.039 -3.621 2.029 1 96.19 87 SER A C 1
ATOM 729 O O . SER A 1 87 ? 11.242 -4.422 1.539 1 96.19 87 SER A O 1
ATOM 731 N N . ARG A 1 88 ? 13.195 -3.322 1.563 1 97.12 88 ARG A N 1
ATOM 732 C CA . ARG A 1 88 ? 13.633 -3.932 0.313 1 97.12 88 ARG A CA 1
ATOM 733 C C . ARG A 1 88 ? 13.688 -5.449 0.433 1 97.12 88 ARG A C 1
ATOM 735 O O . ARG A 1 88 ? 13.234 -6.164 -0.463 1 97.12 88 ARG A O 1
ATOM 742 N N . LYS A 1 89 ? 14.148 -5.867 1.489 1 97.81 89 LYS A N 1
ATOM 743 C CA . LYS A 1 89 ? 14.281 -7.305 1.688 1 97.81 89 LYS A CA 1
ATOM 744 C C . LYS A 1 89 ? 12.93 -8 1.627 1 97.81 89 LYS A C 1
ATOM 746 O O . LYS A 1 89 ? 12.75 -8.969 0.885 1 97.81 89 LYS A O 1
ATOM 751 N N . ILE A 1 90 ? 11.977 -7.547 2.414 1 97.12 90 ILE A N 1
ATOM 752 C CA . ILE A 1 90 ? 10.656 -8.156 2.494 1 97.12 90 ILE A CA 1
ATOM 753 C C . ILE A 1 90 ? 9.984 -8.117 1.122 1 97.12 90 ILE A C 1
ATOM 755 O O . ILE A 1 90 ? 9.445 -9.117 0.657 1 97.12 90 ILE A O 1
ATOM 759 N N . PHE A 1 91 ? 10.07 -6.992 0.464 1 98.5 91 PHE A N 1
ATOM 760 C CA . PHE A 1 91 ? 9.453 -6.828 -0.848 1 98.5 91 PHE A CA 1
ATOM 761 C C . PHE A 1 91 ? 10.078 -7.785 -1.859 1 98.5 91 PHE A C 1
ATOM 763 O O . PHE A 1 91 ? 9.359 -8.5 -2.562 1 98.5 91 PHE A O 1
ATOM 770 N N . MET A 1 92 ? 11.398 -7.84 -1.86 1 98.56 92 MET A N 1
ATOM 771 C CA . MET A 1 92 ? 12.109 -8.641 -2.857 1 98.56 92 MET A CA 1
ATOM 772 C C . MET A 1 92 ? 11.883 -10.133 -2.617 1 98.56 92 MET A C 1
ATOM 774 O O . MET A 1 92 ? 11.773 -10.906 -3.566 1 98.56 92 MET A O 1
ATOM 778 N N . ASP A 1 93 ? 11.867 -10.539 -1.372 1 98.44 93 ASP A N 1
ATOM 779 C CA . ASP A 1 93 ? 11.609 -11.938 -1.06 1 98.44 93 ASP A CA 1
ATOM 780 C C . ASP A 1 93 ? 10.219 -12.359 -1.547 1 98.44 93 ASP A C 1
ATOM 782 O O . ASP A 1 93 ? 10.062 -13.43 -2.139 1 98.44 93 ASP A O 1
ATOM 786 N N . LYS A 1 94 ? 9.211 -11.547 -1.298 1 98.5 94 LYS A N 1
ATOM 787 C CA . LYS A 1 94 ? 7.855 -11.82 -1.771 1 98.5 94 LYS A CA 1
ATOM 788 C C . LYS A 1 94 ? 7.809 -11.875 -3.295 1 98.5 94 LYS A C 1
ATOM 790 O O . LYS A 1 94 ? 7.18 -12.773 -3.869 1 98.5 94 LYS A O 1
ATOM 795 N N . LEU A 1 95 ? 8.484 -10.93 -3.926 1 98.88 95 LEU A N 1
ATOM 796 C CA . LEU A 1 95 ? 8.531 -10.859 -5.383 1 98.88 95 LEU A CA 1
ATOM 797 C C . LEU A 1 95 ? 9.195 -12.102 -5.961 1 98.88 95 LEU A C 1
ATOM 799 O O . LEU A 1 95 ? 8.719 -12.672 -6.945 1 98.88 95 LEU A O 1
ATOM 803 N N . LYS A 1 96 ? 10.281 -12.477 -5.375 1 98.62 96 LYS A N 1
ATOM 804 C CA . LYS A 1 96 ? 11 -13.672 -5.809 1 98.62 96 LYS A CA 1
ATOM 805 C C . LYS A 1 96 ? 10.109 -14.914 -5.699 1 98.62 96 LYS A C 1
ATOM 807 O O . LYS A 1 96 ? 10.094 -15.75 -6.602 1 98.62 96 LYS A O 1
ATOM 812 N N . SER A 1 97 ? 9.422 -15.039 -4.602 1 98.5 97 SER A N 1
ATOM 813 C CA . SER A 1 97 ? 8.508 -16.156 -4.402 1 98.5 97 SER A CA 1
ATOM 814 C C . SER A 1 97 ? 7.445 -16.219 -5.496 1 98.5 97 SER A C 1
ATOM 816 O O . SER A 1 97 ? 7.195 -17.281 -6.066 1 98.5 97 SER A O 1
ATOM 818 N N . VAL A 1 98 ? 6.852 -15.125 -5.754 1 98.81 98 VAL A N 1
ATOM 819 C CA . VAL A 1 98 ? 5.812 -15.039 -6.773 1 98.81 98 VAL A CA 1
ATOM 820 C C . VAL A 1 98 ? 6.391 -15.414 -8.133 1 98.81 98 VAL A C 1
ATOM 822 O O . VAL A 1 98 ? 5.793 -16.188 -8.875 1 98.81 98 VAL A O 1
ATOM 825 N N . LYS A 1 99 ? 7.582 -14.852 -8.461 1 98.69 99 LYS A N 1
ATOM 826 C CA . LYS A 1 99 ? 8.227 -15.141 -9.742 1 98.69 99 LYS A CA 1
ATOM 827 C C . LYS A 1 99 ? 8.539 -16.625 -9.875 1 98.69 99 LYS A C 1
ATOM 829 O O . LYS A 1 99 ? 8.367 -17.203 -10.953 1 98.69 99 LYS A O 1
ATOM 834 N N . TYR A 1 100 ? 8.984 -17.172 -8.844 1 98.5 100 TYR A N 1
ATOM 835 C CA . TYR A 1 100 ? 9.297 -18.594 -8.852 1 98.5 100 TYR A CA 1
ATOM 836 C C . TYR A 1 100 ? 8.062 -19.438 -9.156 1 98.5 100 TYR A C 1
ATOM 838 O O . TYR A 1 100 ? 8.102 -20.312 -10.016 1 98.5 100 TYR A O 1
ATOM 846 N N . ASP A 1 101 ? 6.984 -19.141 -8.461 1 98.5 101 ASP A N 1
ATOM 847 C CA . ASP A 1 101 ? 5.75 -19.906 -8.656 1 98.5 101 ASP A CA 1
ATOM 848 C C . ASP A 1 101 ? 5.207 -19.703 -10.07 1 98.5 101 ASP A C 1
ATOM 850 O O . ASP A 1 101 ? 4.762 -20.656 -10.711 1 98.5 101 ASP A O 1
ATOM 854 N N . LEU A 1 102 ? 5.215 -18.516 -10.57 1 98.44 102 LEU A N 1
ATOM 855 C CA . LEU A 1 102 ? 4.723 -18.234 -11.914 1 98.44 102 LEU A CA 1
ATOM 856 C C . LEU A 1 102 ? 5.57 -18.953 -12.961 1 98.44 102 LEU A C 1
ATOM 858 O O 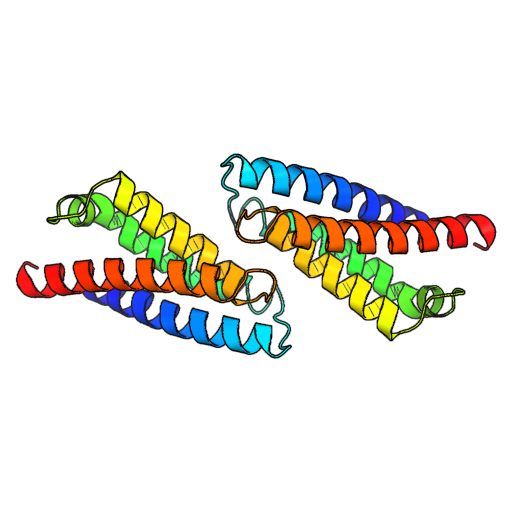. LEU A 1 102 ? 5.035 -19.5 -13.922 1 98.44 102 LEU A O 1
ATOM 862 N N . ASN A 1 103 ? 6.91 -18.906 -12.773 1 97.94 103 ASN A N 1
ATOM 863 C CA . ASN A 1 103 ? 7.797 -19.594 -13.711 1 97.94 103 ASN A CA 1
ATOM 864 C C . ASN A 1 103 ? 7.574 -21.094 -13.703 1 97.94 103 ASN A C 1
ATOM 866 O O . ASN A 1 103 ? 7.625 -21.75 -14.75 1 97.94 103 ASN A O 1
ATOM 870 N N . TYR A 1 104 ? 7.355 -21.656 -12.531 1 97.62 104 TYR A N 1
ATOM 871 C CA . TYR A 1 104 ? 7.051 -23.078 -12.438 1 97.62 104 TYR A CA 1
ATOM 872 C C . TYR A 1 104 ? 5.793 -23.422 -13.227 1 97.62 104 TYR A C 1
ATOM 874 O O . TYR A 1 104 ? 5.777 -24.391 -13.984 1 97.62 104 TYR A O 1
ATOM 882 N N . ILE A 1 105 ? 4.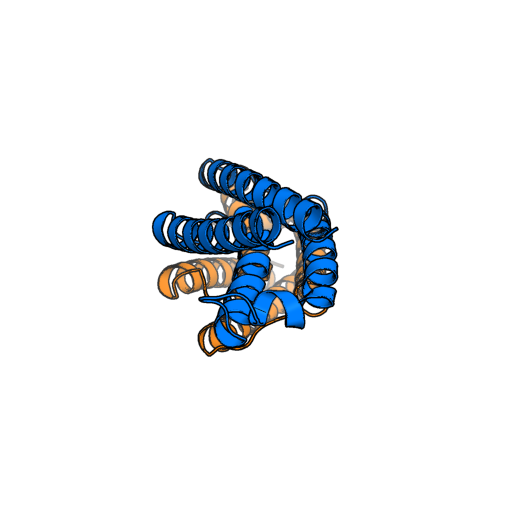742 -22.641 -13.031 1 97.19 105 ILE A N 1
ATOM 883 C CA . ILE A 1 105 ? 3.477 -22.875 -13.719 1 97.19 105 ILE A CA 1
ATOM 884 C C . ILE A 1 105 ? 3.68 -22.734 -15.227 1 97.19 105 ILE A C 1
ATOM 886 O O . ILE A 1 105 ? 3.174 -23.562 -16 1 97.19 105 ILE A O 1
ATOM 890 N N . LYS A 1 106 ? 4.43 -21.719 -15.602 1 95.94 106 LYS A N 1
ATOM 891 C CA . LYS A 1 106 ? 4.727 -21.5 -17.016 1 95.94 106 LYS A CA 1
ATOM 892 C C . LYS A 1 106 ? 5.406 -22.703 -17.625 1 95.94 106 LYS A C 1
ATOM 894 O O . LYS A 1 106 ? 5.02 -23.172 -18.703 1 95.94 106 LYS A O 1
ATOM 899 N N . GLU A 1 107 ? 6.383 -23.234 -16.969 1 94.81 107 GLU A N 1
A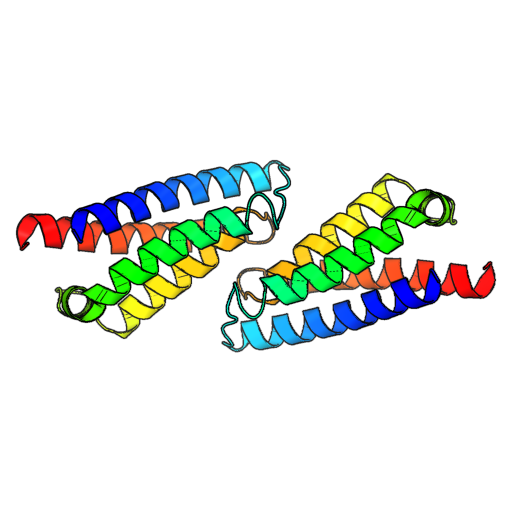TOM 900 C CA . GLU A 1 107 ? 7.145 -24.375 -17.469 1 94.81 107 GLU A CA 1
ATOM 901 C C . GLU A 1 107 ? 6.273 -25.625 -17.531 1 94.81 107 GLU A C 1
ATOM 903 O O . GLU A 1 107 ? 6.434 -26.453 -18.438 1 94.81 107 GLU A O 1
ATOM 908 N N . SER A 1 108 ? 5.391 -25.781 -16.547 1 91.81 108 SER A N 1
ATOM 909 C CA . SER A 1 108 ? 4.488 -26.922 -16.547 1 91.81 108 SER A CA 1
ATOM 910 C C . SER A 1 108 ? 3.506 -26.859 -17.703 1 91.81 108 SER A C 1
ATOM 912 O O . SER A 1 108 ? 3.055 -27.891 -18.203 1 91.81 108 SER A O 1
ATOM 914 N N . GLU A 1 109 ? 3.117 -25.672 -18.062 1 86.75 109 GLU A N 1
ATOM 915 C CA . GLU A 1 109 ? 2.211 -25.484 -19.188 1 86.75 109 GLU A CA 1
ATOM 916 C C . GLU A 1 109 ? 2.918 -25.766 -20.516 1 86.75 109 GLU A C 1
ATOM 918 O O . GLU A 1 109 ? 2.285 -26.203 -21.484 1 86.75 109 GLU A O 1
ATOM 923 N N . THR A 1 110 ? 4.16 -25.422 -20.594 1 82 110 THR A N 1
ATOM 924 C CA . THR A 1 110 ? 4.922 -25.688 -21.812 1 82 110 THR A CA 1
ATOM 925 C C . THR A 1 110 ? 5.203 -27.172 -21.984 1 82 110 THR A C 1
ATOM 927 O O . THR A 1 110 ? 5.207 -27.688 -23.094 1 82 110 THR A O 1
ATOM 930 N N . LYS A 1 111 ? 5.383 -27.906 -20.844 1 74.25 111 LYS A N 1
ATOM 931 C CA . LYS A 1 111 ? 5.727 -29.328 -20.891 1 74.25 111 LYS A CA 1
ATOM 932 C C . LYS A 1 111 ? 4.473 -30.188 -21.016 1 74.25 111 LYS A C 1
ATOM 934 O O . LYS A 1 111 ? 4.484 -31.203 -21.719 1 74.25 111 LYS A O 1
ATOM 939 N N . TYR A 1 112 ? 3.545 -29.766 -20.234 1 63.78 112 TYR A N 1
ATOM 940 C CA . TYR A 1 112 ? 2.43 -30.688 -20.141 1 63.78 112 TYR A CA 1
ATOM 941 C C . TYR A 1 112 ? 1.184 -30.109 -20.812 1 63.78 112 TYR A C 1
ATOM 943 O O . TYR A 1 112 ? 0.17 -30.812 -20.953 1 63.78 112 TYR A O 1
ATOM 951 N N . GLY A 1 113 ? 1.217 -28.828 -21.125 1 55.31 113 GLY A N 1
ATOM 952 C CA . GLY A 1 113 ? 0.031 -28.266 -21.75 1 55.31 113 GLY A CA 1
ATOM 953 C C . GLY A 1 113 ? 0.002 -28.438 -23.25 1 55.31 113 GLY A C 1
ATOM 954 O O . GLY A 1 113 ? 1.034 -28.703 -23.875 1 55.31 113 GLY A O 1
ATOM 955 N N . MET B 1 1 ? -14.672 25.547 9.586 1 83.94 1 MET B N 1
ATOM 956 C CA . MET B 1 1 ? -14.469 24.75 8.375 1 83.94 1 MET B CA 1
ATOM 957 C C . MET B 1 1 ? -13.188 23.938 8.469 1 83.94 1 MET B C 1
ATOM 959 O O . MET B 1 1 ? -13.227 22.703 8.539 1 83.94 1 MET B O 1
ATOM 963 N N . MET B 1 2 ? -12.086 24.578 8.859 1 89.69 2 MET B N 1
ATOM 964 C CA . MET B 1 2 ? -10.797 23.906 8.969 1 89.69 2 MET B CA 1
ATOM 965 C C . MET B 1 2 ? -10.773 22.953 10.156 1 89.69 2 MET B C 1
ATOM 967 O O . MET B 1 2 ? -10.273 21.828 10.047 1 89.69 2 MET B O 1
ATOM 971 N N . TYR B 1 3 ? -11.461 23.375 11.188 1 91.81 3 TYR B N 1
ATOM 972 C CA . TYR B 1 3 ? -11.508 22.562 12.391 1 91.81 3 TYR B CA 1
ATOM 973 C C . TYR B 1 3 ? -12.164 21.219 12.102 1 91.81 3 TYR B C 1
ATOM 975 O O . TYR B 1 3 ? -11.641 20.172 12.484 1 91.81 3 TYR B O 1
ATOM 983 N N . ASN B 1 4 ? -13.227 21.25 11.406 1 94.56 4 ASN B N 1
ATOM 984 C CA . ASN B 1 4 ? -13.961 20.031 11.094 1 94.56 4 ASN B CA 1
ATOM 985 C C . ASN B 1 4 ? -13.156 19.094 10.195 1 94.56 4 ASN B C 1
ATOM 987 O O . ASN B 1 4 ? -13.195 17.875 10.359 1 94.56 4 ASN B O 1
ATOM 991 N N . ILE B 1 5 ? -12.445 19.688 9.234 1 97.31 5 ILE B N 1
ATOM 992 C CA . ILE B 1 5 ? -11.594 18.906 8.336 1 97.31 5 ILE B CA 1
ATOM 993 C C . ILE B 1 5 ? -10.531 18.172 9.148 1 97.31 5 ILE B C 1
ATOM 995 O O . ILE B 1 5 ? -10.344 16.969 8.977 1 97.31 5 ILE B O 1
ATOM 999 N N . ILE B 1 6 ? -9.93 18.875 10.086 1 97.94 6 ILE B N 1
ATOM 1000 C CA . ILE B 1 6 ? -8.844 18.328 10.883 1 97.94 6 ILE B CA 1
ATOM 1001 C C . ILE B 1 6 ? -9.383 17.234 11.812 1 97.94 6 ILE B C 1
ATOM 1003 O O . ILE B 1 6 ? -8.758 16.188 11.969 1 97.94 6 ILE B O 1
ATOM 1007 N N . GLN B 1 7 ? -10.5 17.5 12.367 1 97.62 7 GLN B N 1
ATOM 1008 C CA . GLN B 1 7 ? -11.117 16.516 13.25 1 97.62 7 GLN B CA 1
ATOM 1009 C C . GLN B 1 7 ? -11.43 15.219 12.508 1 97.62 7 GLN B C 1
ATOM 1011 O O . GLN B 1 7 ? -11.227 14.125 13.039 1 97.62 7 GLN B O 1
ATOM 1016 N N . GLN B 1 8 ? -11.922 15.367 11.352 1 98.56 8 GLN B N 1
ATOM 1017 C CA . GLN B 1 8 ? -12.227 14.188 10.547 1 98.56 8 GLN B CA 1
ATOM 1018 C C . GLN B 1 8 ? -10.945 13.43 10.18 1 98.56 8 GLN B C 1
ATOM 1020 O O . GLN B 1 8 ? -10.922 12.195 10.227 1 98.56 8 GLN B O 1
ATOM 1025 N N . LEU B 1 9 ? -9.898 14.18 9.82 1 98.81 9 LEU B N 1
ATOM 1026 C CA . LEU B 1 9 ? -8.633 13.539 9.492 1 98.81 9 LEU B CA 1
ATOM 1027 C C . LEU B 1 9 ? -8.07 12.805 10.703 1 98.81 9 LEU B C 1
ATOM 1029 O O . LEU B 1 9 ? -7.527 11.703 10.57 1 98.81 9 LEU B O 1
ATOM 1033 N N . ILE B 1 10 ? -8.219 13.383 11.859 1 98.69 10 ILE B N 1
ATOM 1034 C CA . ILE B 1 10 ? -7.762 12.734 13.086 1 98.69 10 ILE B CA 1
ATOM 1035 C C . ILE B 1 10 ? -8.555 11.445 13.312 1 98.69 10 ILE B C 1
ATOM 1037 O O . ILE B 1 10 ? -7.98 10.414 13.672 1 98.69 10 ILE B O 1
ATOM 1041 N N . ARG B 1 11 ? -9.844 11.484 13.109 1 98.62 11 ARG B N 1
ATOM 1042 C CA . ARG B 1 11 ? -10.664 10.281 13.227 1 98.62 11 ARG B CA 1
ATOM 1043 C C . ARG B 1 11 ? -10.195 9.195 12.266 1 98.62 11 ARG B C 1
ATOM 1045 O O . ARG B 1 11 ? -10.125 8.023 12.633 1 98.62 11 ARG B O 1
ATOM 1052 N N . TYR B 1 12 ? -9.875 9.602 11.062 1 98.75 12 TYR B N 1
ATOM 1053 C CA . TYR B 1 12 ? -9.445 8.633 10.062 1 98.75 12 TYR B CA 1
ATOM 1054 C C . TYR B 1 12 ? -8.102 8.023 10.453 1 98.75 12 TYR B C 1
ATOM 1056 O O . TYR B 1 12 ? -7.828 6.863 10.125 1 98.75 12 TYR B O 1
ATOM 1064 N N . THR B 1 13 ? -7.211 8.781 11.18 1 98.88 13 THR B N 1
ATOM 1065 C CA . THR B 1 13 ? -5.961 8.18 11.633 1 98.88 13 THR B CA 1
ATOM 1066 C C . THR B 1 13 ? -6.23 7.051 12.617 1 98.88 13 THR B C 1
ATOM 1068 O O . THR B 1 13 ? -5.504 6.051 12.641 1 98.88 13 THR B O 1
ATOM 1071 N N . GLN B 1 14 ? -7.281 7.172 13.398 1 98.69 14 GLN B N 1
ATOM 1072 C CA . GLN B 1 14 ? -7.668 6.09 14.297 1 98.69 14 GLN B CA 1
ATOM 1073 C C . GLN B 1 14 ? -8.164 4.875 13.523 1 98.69 14 GLN B C 1
ATOM 1075 O O . GLN B 1 14 ? -7.844 3.736 13.875 1 98.69 14 GLN B O 1
ATOM 1080 N N . MET B 1 15 ? -8.922 5.133 12.523 1 98.88 15 MET B N 1
ATOM 1081 C CA . MET B 1 15 ? -9.398 4.043 11.672 1 98.88 15 MET B CA 1
ATOM 1082 C C . MET B 1 15 ? -8.234 3.344 10.984 1 98.88 15 MET B C 1
ATOM 1084 O O . MET B 1 15 ? -8.219 2.117 10.859 1 98.88 15 MET B O 1
ATOM 1088 N N . MET B 1 16 ? -7.246 4.117 10.516 1 98.88 16 MET B N 1
ATOM 1089 C CA . MET B 1 16 ? -6.066 3.537 9.883 1 98.88 16 MET B CA 1
ATOM 1090 C C . MET B 1 16 ? -5.336 2.609 10.852 1 98.88 16 MET B C 1
ATOM 1092 O O . MET B 1 16 ? -4.887 1.528 10.461 1 98.88 16 MET B O 1
ATOM 1096 N N . LYS B 1 17 ? -5.227 3.061 12.094 1 98.88 17 LYS B N 1
ATOM 1097 C CA . LYS B 1 17 ? -4.59 2.23 13.109 1 98.88 17 LYS B CA 1
ATOM 1098 C C . LYS B 1 17 ? -5.32 0.898 13.266 1 98.88 17 LYS B C 1
ATOM 1100 O O . LYS B 1 17 ? -4.688 -0.159 13.312 1 98.88 17 LYS B O 1
ATOM 1105 N N . GLU B 1 18 ? -6.57 0.963 13.352 1 98.88 18 GLU B N 1
ATOM 1106 C CA . GLU B 1 18 ? -7.379 -0.24 13.531 1 98.88 18 GLU B CA 1
ATOM 1107 C C . GLU B 1 18 ? -7.258 -1.17 12.328 1 98.88 18 GLU B C 1
ATOM 1109 O O . GLU B 1 18 ? -7.117 -2.385 12.484 1 98.88 18 GLU B O 1
ATOM 1114 N N . ARG B 1 19 ? -7.348 -0.59 11.133 1 98.81 19 ARG B N 1
ATOM 1115 C CA . ARG B 1 19 ? -7.242 -1.396 9.922 1 98.81 19 ARG B CA 1
ATOM 1116 C C . ARG B 1 19 ? -5.875 -2.068 9.828 1 98.81 19 ARG B C 1
ATOM 1118 O O . ARG B 1 19 ? -5.777 -3.23 9.43 1 98.81 19 ARG B O 1
ATOM 1125 N N . TYR B 1 20 ? -4.887 -1.343 10.18 1 98.81 20 TYR B N 1
ATOM 1126 C CA . TYR B 1 20 ? -3.543 -1.913 10.172 1 98.81 20 TYR B CA 1
ATOM 1127 C C . TYR B 1 20 ? -3.438 -3.086 11.133 1 98.81 20 TYR B C 1
ATOM 1129 O O . TYR B 1 20 ? -2.873 -4.129 10.797 1 98.81 20 TYR B O 1
ATOM 1137 N N . GLN B 1 21 ? -3.98 -2.934 12.328 1 98.62 21 GLN B N 1
ATOM 1138 C CA . GLN B 1 21 ? -3.967 -4.008 13.312 1 98.62 21 GLN B CA 1
ATOM 1139 C C . GLN B 1 21 ? -4.707 -5.238 12.797 1 98.62 21 GLN B C 1
ATOM 1141 O O . GLN B 1 21 ? -4.23 -6.367 12.953 1 98.62 21 GLN B O 1
ATOM 1146 N N . LYS B 1 22 ? -5.828 -4.996 12.219 1 98.69 22 LYS B N 1
ATOM 1147 C CA . LYS B 1 22 ? -6.609 -6.102 11.664 1 98.69 22 LYS B CA 1
ATOM 1148 C C . LYS B 1 22 ? -5.859 -6.793 10.531 1 98.69 22 LYS B C 1
ATOM 1150 O O . LYS B 1 22 ? -5.891 -8.023 10.414 1 98.69 22 LYS B O 1
ATOM 1155 N N . ALA B 1 23 ? -5.227 -6.016 9.664 1 98.12 23 ALA B N 1
ATOM 1156 C CA . ALA B 1 23 ? -4.418 -6.602 8.602 1 98.12 23 ALA B CA 1
ATOM 1157 C C . ALA B 1 23 ? -3.316 -7.492 9.172 1 98.12 23 ALA B C 1
ATOM 1159 O O . ALA B 1 23 ? -3.057 -8.578 8.656 1 98.12 23 ALA B O 1
ATOM 1160 N N . ARG B 1 24 ? -2.672 -7.055 10.25 1 97.25 24 ARG B N 1
ATOM 1161 C CA . ARG B 1 24 ? -1.612 -7.82 10.906 1 97.25 24 ARG B CA 1
ATOM 1162 C C . ARG B 1 24 ? -2.154 -9.117 11.492 1 97.25 24 ARG B C 1
ATOM 1164 O O . ARG B 1 24 ? -1.418 -10.102 11.625 1 97.25 24 ARG B O 1
ATOM 1171 N N . GLU B 1 25 ? -3.416 -9.07 11.766 1 97.88 25 GLU B N 1
ATOM 1172 C CA . GLU B 1 25 ? -4.062 -10.242 12.336 1 97.88 25 GLU B CA 1
ATOM 1173 C C . GLU B 1 25 ? -4.582 -11.172 11.242 1 97.88 25 GLU B C 1
ATOM 1175 O O . GLU B 1 25 ? -5.164 -12.219 11.539 1 97.88 25 GLU B O 1
ATOM 1180 N N . GLY B 1 26 ? -4.484 -10.766 10.039 1 95.88 26 GLY B N 1
ATOM 1181 C CA . GLY B 1 26 ? -4.773 -11.695 8.961 1 95.88 26 GLY B CA 1
ATOM 1182 C C . GLY B 1 26 ? -5.949 -11.266 8.102 1 95.88 26 GLY B C 1
ATOM 1183 O O . GLY B 1 26 ? -6.297 -11.938 7.129 1 95.88 26 GLY B O 1
ATOM 1184 N N . VAL B 1 27 ? -6.582 -10.172 8.469 1 97 27 VAL B N 1
ATOM 1185 C CA . VAL B 1 27 ? -7.695 -9.672 7.664 1 97 27 VAL B CA 1
ATOM 1186 C C . VAL B 1 27 ? -7.184 -9.219 6.297 1 97 27 VAL B C 1
ATOM 1188 O O . VAL B 1 27 ? -6.164 -8.531 6.203 1 97 27 VAL B O 1
ATOM 1191 N N . GLN B 1 28 ? -7.875 -9.633 5.254 1 95.69 28 GLN B N 1
ATOM 1192 C CA . GLN B 1 28 ? -7.574 -9.234 3.883 1 95.69 28 GLN B CA 1
ATOM 1193 C C . GLN B 1 28 ? -8.594 -8.219 3.365 1 95.69 28 GLN B C 1
ATOM 1195 O O . GLN B 1 28 ? -9.773 -8.539 3.234 1 95.69 28 GLN B O 1
ATOM 1200 N N . TYR B 1 29 ? -8.148 -7.102 2.998 1 97.81 29 TYR B N 1
ATOM 1201 C CA . TYR B 1 29 ? -9.023 -6.062 2.463 1 97.81 29 TYR B CA 1
ATOM 1202 C C . TYR B 1 29 ? -9.07 -6.125 0.941 1 97.81 29 TYR B C 1
ATOM 1204 O O . TYR B 1 29 ? -8.047 -6.367 0.29 1 97.81 29 TYR B O 1
ATOM 1212 N N . SER B 1 30 ? -10.242 -5.918 0.417 1 96.56 30 SER B N 1
ATOM 1213 C CA . SER B 1 30 ? -10.406 -5.797 -1.028 1 96.56 30 SER B CA 1
ATOM 1214 C C . SER B 1 30 ? -9.914 -4.441 -1.526 1 96.56 30 SER B C 1
ATOM 1216 O O . SER B 1 30 ? -10.312 -3.398 -1.01 1 96.56 30 SER B O 1
ATOM 1218 N N . PHE B 1 31 ? -9.07 -4.484 -2.492 1 97.38 31 PHE B N 1
ATOM 1219 C CA . PHE B 1 31 ? -8.523 -3.236 -3.014 1 97.38 31 PHE B CA 1
ATOM 1220 C C . PHE B 1 31 ? -9.641 -2.326 -3.512 1 97.38 31 PHE B C 1
ATOM 1222 O O . PHE B 1 31 ? -9.695 -1.148 -3.15 1 97.38 31 PHE B O 1
ATOM 1229 N N . HIS B 1 32 ? -10.648 -2.865 -4.281 1 95.5 32 HIS B N 1
ATOM 1230 C CA . HIS B 1 32 ? -11.664 -2.066 -4.953 1 95.5 32 HIS B CA 1
ATOM 1231 C C . HIS B 1 32 ? -12.805 -1.708 -4 1 95.5 32 HIS B C 1
ATOM 1233 O O . HIS B 1 32 ? -13.344 -0.603 -4.062 1 95.5 32 HIS B O 1
ATOM 1239 N N . ASN B 1 33 ? -13.031 -2.637 -3.064 1 97.06 33 ASN B N 1
ATOM 1240 C CA . ASN B 1 33 ? -14.211 -2.42 -2.236 1 97.06 33 ASN B CA 1
ATOM 1241 C C . ASN B 1 33 ? -13.852 -1.764 -0.906 1 97.06 33 ASN B C 1
ATOM 1243 O O . ASN B 1 33 ? -14.719 -1.215 -0.225 1 97.06 33 ASN B O 1
ATOM 1247 N N . ASP B 1 34 ? -12.609 -1.885 -0.546 1 98.44 34 ASP B N 1
ATOM 1248 C CA . ASP B 1 34 ? -12.211 -1.351 0.752 1 98.44 34 ASP B CA 1
ATOM 1249 C C . ASP B 1 34 ? -11.195 -0.221 0.592 1 98.44 34 ASP B C 1
ATOM 1251 O O . ASP B 1 34 ? -11.438 0.905 1.033 1 98.44 34 ASP B O 1
ATOM 1255 N N . VAL B 1 35 ? -10.133 -0.477 -0.119 1 98.69 35 VAL B N 1
ATOM 1256 C CA . VAL B 1 35 ? -8.992 0.435 -0.146 1 98.69 35 VAL B CA 1
ATOM 1257 C C . VAL B 1 35 ? -9.352 1.685 -0.948 1 98.69 35 VAL B C 1
ATOM 1259 O O . VAL B 1 35 ? -9.188 2.807 -0.463 1 98.69 35 VAL B O 1
ATOM 1262 N N . VAL B 1 36 ? -9.875 1.46 -2.121 1 98.5 36 VAL B N 1
ATOM 1263 C CA . VAL B 1 36 ? -10.141 2.568 -3.033 1 98.5 36 VAL B CA 1
ATOM 1264 C C . VAL B 1 36 ? -11.133 3.539 -2.391 1 98.5 36 VAL B C 1
ATOM 1266 O O . VAL B 1 36 ? -10.852 4.734 -2.271 1 98.5 36 VAL B O 1
ATOM 1269 N N . PRO B 1 37 ? -12.289 3.082 -1.887 1 98.44 37 PRO B N 1
ATOM 1270 C CA . PRO B 1 37 ? -13.234 4.043 -1.305 1 98.44 37 PRO B CA 1
ATOM 1271 C C . PRO B 1 37 ? -12.672 4.738 -0.065 1 98.44 37 PRO B C 1
ATOM 1273 O O . PRO B 1 37 ? -12.945 5.922 0.158 1 98.44 37 PRO B O 1
ATOM 1276 N N . PHE B 1 38 ? -11.945 4.027 0.792 1 98.81 38 PHE B N 1
ATOM 1277 C CA . PHE B 1 38 ? -11.352 4.617 1.989 1 98.81 38 PHE B CA 1
ATOM 1278 C C . PHE B 1 38 ? -10.391 5.742 1.622 1 98.81 38 PHE B C 1
ATOM 1280 O O . PHE B 1 38 ? -10.438 6.824 2.211 1 98.81 38 PHE B O 1
ATOM 1287 N N . THR B 1 39 ? -9.516 5.508 0.643 1 98.5 39 THR B N 1
ATOM 1288 C CA . THR B 1 39 ? -8.523 6.496 0.238 1 98.5 39 THR B CA 1
ATOM 1289 C C . THR B 1 39 ? -9.195 7.695 -0.424 1 98.5 39 THR B C 1
ATOM 1291 O O . THR B 1 39 ? -8.719 8.828 -0.294 1 98.5 39 THR B O 1
ATOM 1294 N N . LYS B 1 40 ? -10.258 7.406 -1.111 1 98.06 40 LYS B N 1
ATOM 1295 C CA . LYS B 1 40 ? -10.992 8.492 -1.749 1 98.06 40 LYS B CA 1
ATOM 1296 C C . LYS B 1 40 ? -11.539 9.469 -0.712 1 98.06 40 LYS B C 1
ATOM 1298 O O . LYS B 1 40 ? -11.531 10.68 -0.927 1 98.06 40 LYS B O 1
ATOM 1303 N N . GLU B 1 41 ? -12.039 8.961 0.365 1 98.31 41 GLU B N 1
ATOM 1304 C CA . GLU B 1 41 ? -12.547 9.805 1.444 1 98.31 41 GLU B CA 1
ATOM 1305 C C . GLU B 1 41 ? -11.438 10.68 2.023 1 98.31 41 GLU B C 1
ATOM 1307 O O . GLU B 1 41 ? -11.641 11.875 2.264 1 98.31 41 GLU B O 1
ATOM 1312 N N . ILE B 1 42 ? -10.328 10.086 2.225 1 98.44 42 ILE B N 1
ATOM 1313 C CA . ILE B 1 42 ? -9.203 10.812 2.801 1 98.44 42 ILE B CA 1
ATOM 1314 C C . ILE B 1 42 ? -8.703 11.859 1.809 1 98.44 42 ILE B C 1
ATOM 1316 O O . ILE B 1 42 ? -8.391 12.984 2.193 1 98.44 42 ILE B O 1
ATOM 1320 N N . ASP B 1 43 ? -8.68 11.5 0.517 1 97.81 43 ASP B N 1
ATOM 1321 C CA . ASP B 1 43 ? -8.266 12.438 -0.523 1 97.81 43 ASP B CA 1
ATOM 1322 C C . ASP B 1 43 ? -9.172 13.664 -0.553 1 97.81 43 ASP B C 1
ATOM 1324 O O . ASP B 1 43 ? -8.711 14.781 -0.77 1 97.81 43 ASP B O 1
ATOM 1328 N N . THR B 1 44 ? -10.422 13.383 -0.415 1 98.19 44 THR B N 1
ATOM 1329 C CA . THR B 1 44 ? -11.383 14.477 -0.395 1 98.19 44 THR B CA 1
ATOM 1330 C C . THR B 1 44 ? -11.078 15.445 0.746 1 98.19 44 THR B C 1
ATOM 1332 O O . THR B 1 44 ? -11.117 16.656 0.562 1 98.19 44 THR B O 1
ATOM 1335 N N . LEU B 1 45 ? -10.766 14.961 1.93 1 98.5 45 LEU B N 1
ATOM 1336 C CA . LEU B 1 45 ? -10.422 15.789 3.084 1 98.5 45 LEU B CA 1
ATOM 1337 C C . LEU B 1 45 ? -9.102 16.516 2.861 1 98.5 45 LEU B C 1
ATOM 1339 O O . LEU B 1 45 ? -8.953 17.672 3.232 1 98.5 45 LEU B O 1
ATOM 1343 N N . ILE B 1 46 ? -8.172 15.812 2.238 1 98.31 46 ILE B N 1
ATOM 1344 C CA . ILE B 1 46 ? -6.875 16.406 1.925 1 98.31 46 ILE B CA 1
ATOM 1345 C C . ILE B 1 46 ? -7.066 17.578 0.957 1 98.31 46 ILE B C 1
ATOM 1347 O O . ILE B 1 46 ? -6.438 18.625 1.106 1 98.31 46 ILE B O 1
ATOM 1351 N N . ASP B 1 47 ? -7.969 17.359 -0.027 1 98.06 47 ASP B N 1
ATOM 1352 C CA . ASP B 1 47 ? -8.266 18.422 -0.976 1 98.06 47 ASP B CA 1
ATOM 1353 C C . ASP B 1 47 ? -8.828 19.656 -0.261 1 98.06 47 ASP B C 1
ATOM 1355 O O . ASP B 1 47 ? -8.461 20.781 -0.583 1 98.06 47 ASP B O 1
ATOM 1359 N N . LYS B 1 48 ? -9.711 19.438 0.65 1 98.12 48 LYS B N 1
ATOM 1360 C CA . LYS B 1 48 ? -10.273 20.531 1.44 1 98.12 48 LYS B CA 1
ATOM 1361 C C . LYS B 1 48 ? -9.188 21.219 2.27 1 98.1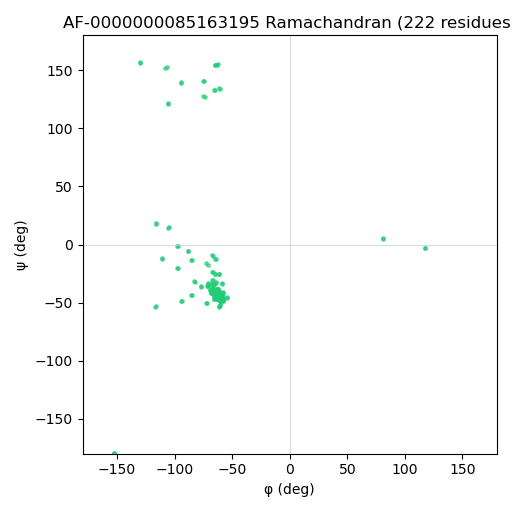2 48 LYS B C 1
ATOM 1363 O O . LYS B 1 48 ? -9.148 22.438 2.361 1 98.12 48 LYS B O 1
ATOM 1368 N N . LEU B 1 49 ? -8.359 20.438 2.857 1 97.88 49 LEU B N 1
ATOM 1369 C CA . LEU B 1 49 ? -7.258 21 3.641 1 97.88 49 LEU B CA 1
ATOM 1370 C C . LEU B 1 49 ? -6.312 21.797 2.754 1 97.88 49 LEU B C 1
ATOM 1372 O O . LEU B 1 49 ? -5.832 22.859 3.154 1 97.88 49 LEU B O 1
ATOM 1376 N N . ASN B 1 50 ? -6.039 21.25 1.57 1 97.88 50 ASN B N 1
ATOM 1377 C CA . ASN B 1 50 ? -5.156 21.922 0.616 1 97.88 50 ASN B CA 1
ATOM 1378 C C . ASN B 1 50 ? -5.688 23.297 0.236 1 97.88 50 ASN B C 1
ATOM 1380 O O . ASN B 1 50 ? -4.91 24.203 -0.047 1 97.88 50 ASN B O 1
ATOM 1384 N N . SER B 1 51 ? -6.969 23.438 0.196 1 97.44 51 SER B N 1
ATOM 1385 C CA . SER B 1 51 ? -7.559 24.734 -0.094 1 97.44 51 SER B CA 1
ATOM 1386 C C . SER B 1 51 ? -7.234 25.75 1.001 1 97.44 51 SER B C 1
ATOM 1388 O O . SER B 1 51 ? -7.398 26.953 0.809 1 97.44 51 SER B O 1
ATOM 1390 N N . LYS B 1 52 ? -6.723 25.281 2.135 1 96 52 LYS B N 1
ATOM 1391 C CA . LYS B 1 52 ? -6.359 26.125 3.264 1 96 52 LYS B CA 1
ATOM 1392 C C . LYS B 1 52 ? -4.859 26.078 3.531 1 96 52 LYS B C 1
ATOM 1394 O O . LYS B 1 52 ? -4.41 26.359 4.645 1 96 52 LYS B O 1
ATOM 1399 N N . GLU B 1 53 ? -4.094 25.625 2.57 1 97.62 53 GLU B N 1
ATOM 1400 C CA . GLU B 1 53 ? -2.66 25.391 2.734 1 97.62 53 GLU B CA 1
ATOM 1401 C C . GLU B 1 53 ? -1.954 26.641 3.248 1 97.62 53 GLU B C 1
ATOM 1403 O O . GLU B 1 53 ? -1.118 26.562 4.152 1 97.62 53 GLU B O 1
ATOM 1408 N N . GLU B 1 54 ? -2.256 27.812 2.67 1 96.88 54 GLU B N 1
ATOM 1409 C CA . GLU B 1 54 ? -1.587 29.062 3.051 1 96.88 54 GLU B CA 1
ATOM 1410 C C . GLU B 1 54 ? -1.797 29.359 4.531 1 96.88 54 GLU B C 1
ATOM 1412 O O . GLU B 1 54 ? -0.875 29.812 5.215 1 96.88 54 GLU B O 1
ATOM 1417 N N . HIS B 1 55 ? -2.971 29.156 4.953 1 95.88 55 HIS B N 1
ATOM 1418 C CA . HIS B 1 55 ? -3.279 29.375 6.359 1 95.88 55 HIS B CA 1
ATOM 1419 C C . HIS B 1 55 ? -2.49 28.422 7.254 1 95.88 55 HIS B C 1
ATOM 1421 O O . HIS B 1 55 ? -1.908 28.844 8.258 1 95.88 55 HIS B O 1
ATOM 1427 N N . VAL B 1 56 ? -2.453 27.156 6.902 1 97.38 56 VAL B N 1
ATOM 1428 C CA . VAL B 1 56 ? -1.807 26.141 7.715 1 97.38 56 VAL B CA 1
ATOM 1429 C C . VAL B 1 56 ? -0.301 26.391 7.762 1 97.38 56 VAL B C 1
ATOM 1431 O O . VAL B 1 56 ? 0.314 26.312 8.828 1 97.38 56 VAL B O 1
ATOM 1434 N N . VAL B 1 57 ? 0.252 26.719 6.582 1 97.75 57 VAL B N 1
ATOM 1435 C CA . VAL B 1 57 ? 1.702 26.859 6.5 1 97.75 57 VAL B CA 1
ATOM 1436 C C . VAL B 1 57 ? 2.146 28.125 7.23 1 97.75 57 VAL B C 1
ATOM 1438 O O . VAL B 1 57 ? 3.324 28.266 7.57 1 97.75 57 VAL B O 1
ATOM 1441 N N . SER B 1 58 ? 1.23 29.047 7.496 1 96.69 58 SER B N 1
ATOM 1442 C CA . SER B 1 58 ? 1.549 30.297 8.164 1 96.69 58 SER B CA 1
ATOM 1443 C C . SER B 1 58 ? 1.551 30.141 9.68 1 96.69 58 SER B C 1
ATOM 1445 O O . SER B 1 58 ? 2.01 31.016 10.406 1 96.69 58 SER B O 1
ATOM 1447 N N . LEU B 1 59 ? 1.008 29 10.227 1 95.75 59 LEU B N 1
ATOM 1448 C CA . LEU B 1 59 ? 1.015 28.75 11.664 1 95.75 59 LEU B CA 1
ATOM 1449 C C . LEU B 1 59 ? 2.441 28.625 12.188 1 95.75 59 LEU B C 1
ATOM 1451 O O . LEU B 1 59 ? 3.33 28.156 11.477 1 95.75 59 LEU B O 1
ATOM 1455 N N . PRO B 1 60 ? 2.494 28.938 13.484 1 91.81 60 PRO B N 1
ATOM 1456 C CA . PRO B 1 60 ? 3.809 28.719 14.086 1 91.81 60 PRO B CA 1
ATOM 1457 C C . PRO B 1 60 ? 4.258 27.25 14 1 91.81 60 PRO B C 1
ATOM 1459 O O . PRO B 1 60 ? 3.426 26.344 14.055 1 91.81 60 PRO B O 1
ATOM 1462 N N . TYR B 1 61 ? 5.348 26.844 13.656 1 94.56 61 TYR B N 1
ATOM 1463 C CA . TYR B 1 61 ? 6.012 25.547 13.625 1 94.56 61 TYR B CA 1
ATOM 1464 C C . TYR B 1 61 ? 5.59 24.75 12.398 1 94.56 61 TYR B C 1
ATOM 1466 O O . TYR B 1 61 ? 5.75 23.531 12.359 1 94.56 61 TYR B O 1
ATOM 1474 N N . MET B 1 62 ? 4.805 25.422 11.57 1 97.5 62 MET B N 1
ATOM 1475 C CA . MET B 1 62 ? 4.52 24.844 10.258 1 97.5 62 MET B CA 1
ATOM 1476 C C . MET B 1 62 ? 5.266 25.594 9.164 1 97.5 62 MET B C 1
ATOM 1478 O O . MET B 1 62 ? 5.66 26.75 9.352 1 97.5 62 MET B O 1
ATOM 1482 N N . ASN B 1 63 ? 5.559 24.953 8.125 1 98 63 ASN B N 1
ATOM 1483 C CA . ASN B 1 63 ? 6.051 25.5 6.867 1 98 63 ASN B CA 1
ATOM 1484 C C . ASN B 1 63 ? 5.676 24.609 5.684 1 98 63 ASN B C 1
ATOM 1486 O O . ASN B 1 63 ? 5.004 23.594 5.855 1 98 63 ASN B O 1
ATOM 1490 N N . LYS B 1 64 ? 6.094 25.031 4.543 1 98 64 LYS B N 1
ATOM 1491 C CA . LYS B 1 64 ? 5.672 24.344 3.322 1 98 64 LYS B CA 1
ATOM 1492 C C . LYS B 1 64 ? 6.168 22.906 3.301 1 98 64 LYS B C 1
ATOM 1494 O O . LYS B 1 64 ? 5.426 21.984 2.936 1 98 64 LYS B O 1
ATOM 1499 N N . MET B 1 65 ? 7.34 22.703 3.701 1 97.81 65 MET B N 1
ATOM 1500 C CA . MET B 1 65 ? 7.934 21.375 3.688 1 97.81 65 MET B CA 1
ATOM 1501 C C . MET B 1 65 ? 7.223 20.453 4.668 1 97.81 65 MET B C 1
ATOM 1503 O O . MET B 1 65 ? 6.844 19.328 4.312 1 97.81 65 MET B O 1
ATOM 1507 N N . LYS B 1 66 ? 7.004 20.922 5.848 1 98.25 66 LYS B N 1
ATOM 1508 C CA . LYS B 1 66 ? 6.312 20.125 6.863 1 98.25 66 LYS B CA 1
ATOM 1509 C C . LYS B 1 66 ? 4.898 19.766 6.41 1 98.25 66 LYS B C 1
ATOM 1511 O O . LYS B 1 66 ? 4.43 18.656 6.652 1 98.25 66 LYS B O 1
ATOM 1516 N N . TYR B 1 67 ? 4.297 20.781 5.793 1 98.69 67 TYR B N 1
ATOM 1517 C CA . TYR B 1 67 ? 2.951 20.547 5.285 1 98.69 67 TYR B CA 1
ATOM 1518 C C . TYR B 1 67 ? 2.953 19.469 4.207 1 98.69 67 TYR B C 1
ATOM 1520 O O . TYR B 1 67 ? 2.111 18.562 4.215 1 98.69 67 TYR B O 1
ATOM 1528 N N . GLN B 1 68 ? 3.824 19.5 3.342 1 97.62 68 GLN B N 1
ATOM 1529 C CA . GLN B 1 68 ? 3.922 18.516 2.26 1 97.62 68 GLN B CA 1
ATOM 1530 C C . GLN B 1 68 ? 4.184 17.109 2.805 1 97.62 68 GLN B C 1
ATOM 1532 O O . GLN B 1 68 ? 3.617 16.141 2.314 1 97.62 68 GLN B O 1
ATOM 1537 N N . ILE B 1 69 ? 4.996 17 3.801 1 97.56 69 ILE B N 1
ATOM 1538 C CA . ILE B 1 69 ? 5.305 15.727 4.43 1 97.56 69 ILE B CA 1
ATOM 1539 C C . ILE B 1 69 ? 4.051 15.172 5.102 1 97.56 69 ILE B C 1
ATOM 1541 O O . ILE B 1 69 ? 3.76 13.977 4.992 1 97.56 69 ILE B O 1
ATOM 1545 N N . LEU B 1 70 ? 3.305 16.078 5.766 1 98.62 70 LEU B N 1
ATOM 1546 C CA . LEU B 1 70 ? 2.051 15.68 6.395 1 98.62 70 LEU B CA 1
ATOM 1547 C C . LEU B 1 70 ? 1.095 15.078 5.371 1 98.62 70 LEU B C 1
ATOM 1549 O O . LEU B 1 70 ? 0.542 13.992 5.59 1 98.62 70 LEU B O 1
ATOM 1553 N N . ILE B 1 71 ? 0.948 15.742 4.262 1 98.5 71 ILE B N 1
ATOM 1554 C CA . ILE B 1 71 ? 0.027 15.305 3.217 1 98.5 71 ILE B CA 1
ATOM 1555 C C . ILE B 1 71 ? 0.498 13.969 2.641 1 98.5 71 ILE B C 1
ATOM 1557 O O . ILE B 1 71 ? -0.299 13.039 2.473 1 98.5 71 ILE B O 1
ATOM 1561 N N . GLN B 1 72 ? 1.724 13.867 2.365 1 96.94 72 GLN B N 1
ATOM 1562 C CA . GLN B 1 72 ? 2.279 12.633 1.819 1 96.94 72 GLN B CA 1
ATOM 1563 C C . GLN B 1 72 ? 2.082 11.461 2.783 1 96.94 72 GLN B C 1
ATOM 1565 O O . GLN B 1 72 ? 1.733 10.359 2.367 1 96.94 72 GLN B O 1
ATOM 1570 N N . ASN B 1 73 ? 2.346 11.688 4.031 1 98.06 73 ASN B N 1
ATOM 1571 C CA . ASN B 1 73 ? 2.16 10.648 5.039 1 98.06 73 ASN B CA 1
ATOM 1572 C C . ASN B 1 73 ? 0.702 10.219 5.133 1 98.06 73 ASN B C 1
ATOM 1574 O O . ASN B 1 73 ? 0.412 9.023 5.266 1 98.06 73 ASN B O 1
ATOM 1578 N N . LEU B 1 74 ? -0.18 11.203 5.09 1 98.69 74 LEU B N 1
ATOM 1579 C CA . LEU B 1 74 ? -1.604 10.898 5.121 1 98.69 74 LEU B CA 1
ATOM 1580 C C . LEU B 1 74 ? -1.997 10.008 3.947 1 98.69 74 LEU B C 1
ATOM 1582 O O . LEU B 1 74 ? -2.697 9.008 4.125 1 98.69 74 LEU B O 1
ATOM 1586 N N . GLU B 1 75 ? -1.543 10.367 2.785 1 97.94 75 GLU B N 1
ATOM 1587 C CA . GLU B 1 75 ? -1.832 9.594 1.581 1 97.94 75 GLU B CA 1
ATOM 1588 C C . GLU B 1 75 ? -1.271 8.18 1.687 1 97.94 75 GLU B C 1
ATOM 1590 O O . GLU B 1 75 ? -1.97 7.203 1.398 1 97.94 75 GLU B O 1
ATOM 1595 N N . THR B 1 76 ? -0.066 8.039 2.084 1 97.56 76 THR B N 1
ATOM 1596 C CA . THR B 1 76 ? 0.601 6.746 2.197 1 97.56 76 THR B CA 1
ATOM 1597 C C . THR B 1 76 ? -0.085 5.875 3.246 1 97.56 76 THR B C 1
ATOM 1599 O O . THR B 1 76 ? -0.39 4.711 2.986 1 97.56 76 THR B O 1
ATOM 1602 N N . LEU B 1 77 ? -0.369 6.445 4.387 1 98.69 77 LEU B N 1
ATOM 1603 C CA . LEU B 1 77 ? -1.012 5.715 5.477 1 98.69 77 LEU B CA 1
ATOM 1604 C C . LEU B 1 77 ? -2.391 5.219 5.059 1 98.69 77 LEU B C 1
ATOM 1606 O O . LEU B 1 77 ? -2.803 4.121 5.445 1 98.69 77 LEU B O 1
ATOM 1610 N N . SER B 1 78 ? -3.086 6.039 4.309 1 98.69 78 SER B N 1
ATOM 1611 C CA . SER B 1 78 ? -4.449 5.707 3.912 1 98.69 78 SER B CA 1
ATOM 1612 C C . SER B 1 78 ? -4.488 4.43 3.08 1 98.69 78 SER B C 1
ATOM 1614 O O . SER B 1 78 ? -5.496 3.719 3.072 1 98.69 78 SER B O 1
ATOM 1616 N N . VAL B 1 79 ? -3.408 4.094 2.42 1 98.62 79 VAL B N 1
ATOM 1617 C CA . VAL B 1 79 ? -3.305 2.875 1.623 1 98.62 79 VAL B CA 1
ATOM 1618 C C . VAL B 1 79 ? -2.693 1.757 2.465 1 98.62 79 VAL B C 1
ATOM 1620 O O . VAL B 1 79 ? -3.277 0.679 2.594 1 98.62 79 VAL B O 1
ATOM 1623 N N . GLU B 1 80 ? -1.61 1.997 3.146 1 97.94 80 GLU B N 1
ATOM 1624 C CA . GLU B 1 80 ? -0.761 1.021 3.822 1 97.94 80 GLU B CA 1
ATOM 1625 C C . GLU B 1 80 ? -1.494 0.367 4.992 1 97.94 80 GLU B C 1
ATOM 1627 O O . GLU B 1 80 ? -1.193 -0.77 5.359 1 97.94 80 GLU B O 1
ATOM 1632 N N . CYS B 1 81 ? -2.455 1.016 5.492 1 98.69 81 CYS B N 1
ATOM 1633 C CA . CYS B 1 81 ? -3.123 0.527 6.695 1 98.69 81 CYS B CA 1
ATOM 1634 C C . CYS B 1 81 ? -3.887 -0.761 6.406 1 98.69 81 CYS B C 1
ATOM 1636 O O . CYS B 1 81 ? -4.316 -1.452 7.332 1 98.69 81 CYS B O 1
ATOM 1638 N N . HIS B 1 82 ? -3.992 -1.112 5.16 1 98.62 82 HIS B N 1
ATOM 1639 C CA . HIS B 1 82 ? -4.762 -2.289 4.773 1 98.62 82 HIS B CA 1
ATOM 1640 C C . HIS B 1 82 ? -3.854 -3.5 4.57 1 98.62 82 HIS B C 1
ATOM 1642 O O . HIS B 1 82 ? -4.328 -4.582 4.219 1 98.62 82 HIS B O 1
ATOM 1648 N N . TYR B 1 83 ? -2.576 -3.348 4.734 1 96.94 83 TYR B N 1
ATOM 1649 C CA . TYR B 1 83 ? -1.602 -4.398 4.465 1 96.94 83 TYR B CA 1
ATOM 1650 C C . TYR B 1 83 ? -0.646 -4.57 5.641 1 96.94 83 TYR B C 1
ATOM 1652 O O . TYR B 1 83 ? -0.425 -3.635 6.41 1 96.94 83 TYR B O 1
ATOM 1660 N N . SER B 1 84 ? -0.061 -5.719 5.746 1 95.88 84 SER B N 1
ATOM 1661 C CA . SER B 1 84 ? 0.778 -6.031 6.898 1 95.88 84 SER B CA 1
ATOM 1662 C C . SER B 1 84 ? 2.258 -6.004 6.531 1 95.88 84 SER B C 1
ATOM 1664 O O . SER B 1 84 ? 3.105 -6.445 7.309 1 95.88 84 SER B O 1
ATOM 1666 N N . SER B 1 85 ? 2.557 -5.445 5.383 1 95 85 SER B N 1
ATOM 1667 C CA . SER B 1 85 ? 3.922 -5.551 4.879 1 95 85 SER B CA 1
ATOM 1668 C C . SER B 1 85 ? 4.855 -4.586 5.605 1 95 85 SER B C 1
ATOM 1670 O O . SER B 1 85 ? 6.031 -4.887 5.805 1 95 85 SER B O 1
ATOM 1672 N N . THR B 1 86 ? 4.344 -3.424 5.934 1 96.12 86 THR B N 1
ATOM 1673 C CA . THR B 1 86 ? 5.129 -2.457 6.695 1 96.12 86 THR B CA 1
ATOM 1674 C C . THR B 1 86 ? 5.234 -2.881 8.156 1 96.12 86 THR B C 1
ATOM 1676 O O . THR B 1 86 ? 4.258 -3.338 8.75 1 96.12 86 THR B O 1
ATOM 1679 N N . SER B 1 87 ? 6.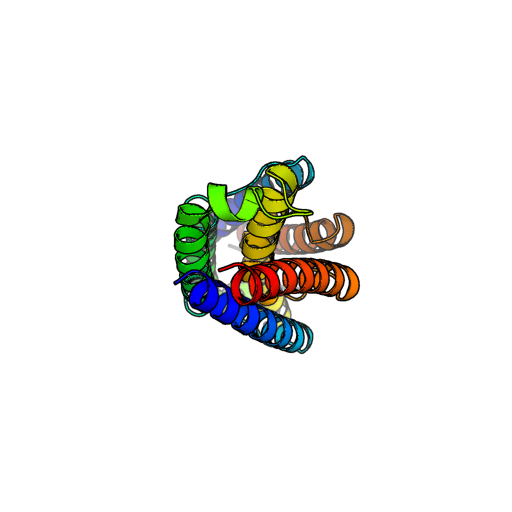387 -2.699 8.75 1 96.06 87 SER B N 1
ATOM 1680 C CA . SER B 1 87 ? 6.547 -3.061 10.156 1 96.06 87 SER B CA 1
ATOM 1681 C C . SER B 1 87 ? 5.672 -2.193 11.055 1 96.06 87 SER B C 1
ATOM 1683 O O . SER B 1 87 ? 5.363 -1.05 10.711 1 96.06 87 SER B O 1
ATOM 1685 N N . ARG B 1 88 ? 5.367 -2.758 12.148 1 97.12 88 ARG B N 1
ATOM 1686 C CA . ARG B 1 88 ? 4.547 -2.035 13.117 1 97.12 88 ARG B CA 1
ATOM 1687 C C . ARG B 1 88 ? 5.227 -0.747 13.562 1 97.12 88 ARG B C 1
ATOM 1689 O O . ARG B 1 88 ? 4.59 0.306 13.641 1 97.12 88 ARG B O 1
ATOM 1696 N N . LYS B 1 89 ? 6.422 -0.839 13.766 1 97.75 89 LYS B N 1
ATOM 1697 C CA . LYS B 1 89 ? 7.164 0.327 14.242 1 97.75 89 LYS B CA 1
ATOM 1698 C C . LYS B 1 89 ? 7.098 1.466 13.227 1 97.75 89 LYS B C 1
ATOM 1700 O O . LYS B 1 89 ? 6.754 2.598 13.578 1 97.75 89 LYS B O 1
ATOM 1705 N N . ILE B 1 90 ? 7.449 1.193 11.984 1 97.12 90 ILE B N 1
ATOM 1706 C CA . ILE B 1 90 ? 7.484 2.203 10.93 1 97.12 90 ILE B CA 1
ATOM 1707 C C . ILE B 1 90 ? 6.09 2.799 10.742 1 97.12 90 ILE B C 1
ATOM 1709 O O . ILE B 1 90 ? 5.934 4.02 10.68 1 97.12 90 ILE B O 1
ATOM 1713 N N . PHE B 1 91 ? 5.094 1.96 10.719 1 98.5 91 PHE B N 1
ATOM 1714 C CA . PHE B 1 91 ? 3.721 2.412 10.531 1 98.5 91 PHE B CA 1
ATOM 1715 C C . PHE B 1 91 ? 3.285 3.314 11.68 1 98.5 91 PHE B C 1
ATOM 1717 O O . PHE B 1 91 ? 2.773 4.414 11.453 1 98.5 91 PHE B O 1
ATOM 1724 N N . MET B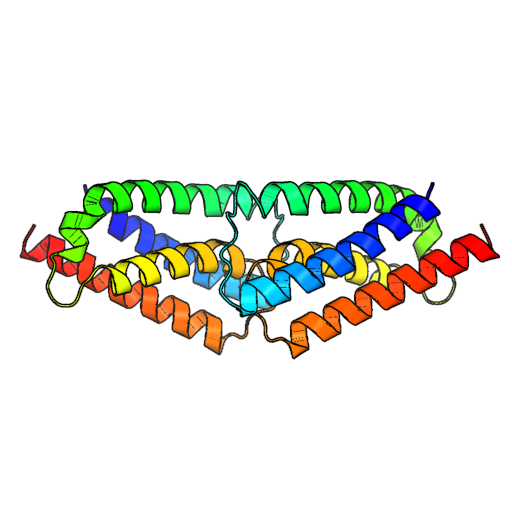 1 92 ? 3.57 2.869 12.898 1 98.56 92 MET B N 1
ATOM 1725 C CA . MET B 1 92 ? 3.107 3.596 14.078 1 98.56 92 MET B CA 1
ATOM 1726 C C . MET B 1 92 ? 3.834 4.93 14.219 1 98.56 92 MET B C 1
ATOM 1728 O O . MET B 1 92 ? 3.24 5.926 14.633 1 98.56 92 MET B O 1
ATOM 1732 N N . ASP B 1 93 ? 5.109 4.938 13.922 1 98.44 93 ASP B N 1
ATOM 1733 C CA . ASP B 1 93 ? 5.863 6.184 13.984 1 98.44 93 ASP B CA 1
ATOM 1734 C C . ASP B 1 93 ? 5.301 7.211 13 1 98.44 93 ASP B C 1
ATOM 1736 O O . ASP B 1 93 ? 5.133 8.383 13.352 1 98.44 93 ASP B O 1
ATOM 1740 N N . LYS B 1 94 ? 5.027 6.809 11.766 1 98.5 94 LYS B N 1
ATOM 1741 C CA . LYS B 1 94 ? 4.426 7.688 10.766 1 98.5 94 LYS B CA 1
ATOM 1742 C C . LYS B 1 94 ? 3.059 8.188 11.227 1 98.5 94 LYS B C 1
ATOM 1744 O O . LYS B 1 94 ? 2.746 9.367 11.086 1 98.5 94 LYS B O 1
ATOM 1749 N N . LEU B 1 95 ? 2.275 7.273 11.773 1 98.88 95 LEU B N 1
ATOM 1750 C CA . LEU B 1 95 ? 0.939 7.605 12.258 1 98.88 95 LEU B CA 1
ATOM 1751 C C . LEU B 1 95 ? 1.01 8.617 13.398 1 98.88 95 LEU B C 1
ATOM 1753 O O . LEU B 1 95 ? 0.231 9.578 13.43 1 98.88 95 LEU B O 1
ATOM 1757 N N . LYS B 1 96 ? 1.893 8.375 14.289 1 98.62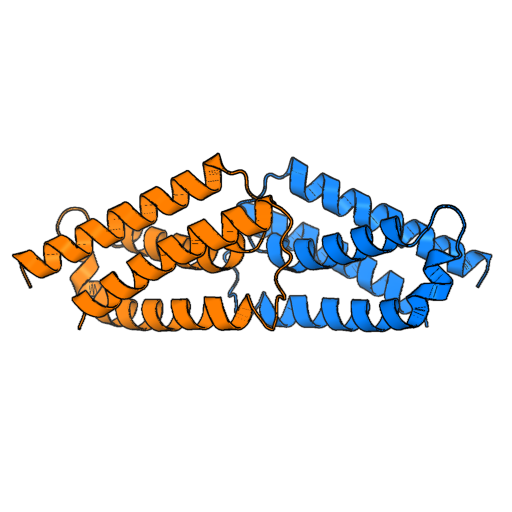 96 LYS B N 1
ATOM 1758 C CA . LYS B 1 96 ? 2.088 9.289 15.414 1 98.62 96 LYS B CA 1
ATOM 1759 C C . LYS B 1 96 ? 2.471 10.688 14.922 1 98.62 96 LYS B C 1
ATOM 1761 O O . LYS B 1 96 ? 1.96 11.688 15.43 1 98.62 96 LYS B O 1
ATOM 1766 N N . SER B 1 97 ? 3.375 10.742 13.984 1 98.5 97 SER B N 1
ATOM 1767 C CA . SER B 1 97 ? 3.797 12.016 13.414 1 98.5 97 SER B CA 1
ATOM 1768 C C . SER B 1 97 ? 2.613 12.773 12.812 1 98.5 97 SER B C 1
ATOM 1770 O O . SER B 1 97 ? 2.439 13.969 13.062 1 98.5 97 SER B O 1
ATOM 1772 N N . VAL B 1 98 ? 1.853 12.109 12.055 1 98.81 98 VAL B N 1
ATOM 1773 C CA . VAL B 1 98 ? 0.689 12.703 11.406 1 98.81 98 VAL B CA 1
ATOM 1774 C C . VAL B 1 98 ? -0.293 13.203 12.469 1 98.81 98 VAL B C 1
ATOM 1776 O O . VAL B 1 98 ? -0.798 14.328 12.375 1 98.81 98 VAL B O 1
ATOM 1779 N N . LYS B 1 99 ? -0.551 12.367 13.484 1 98.69 99 LYS B N 1
ATOM 1780 C CA . LYS B 1 99 ? -1.479 12.742 14.547 1 98.69 99 LYS B CA 1
ATOM 1781 C C . LYS B 1 99 ? -0.987 13.969 15.305 1 98.69 99 LYS B C 1
ATOM 1783 O O . LYS B 1 99 ? -1.779 14.852 15.648 1 98.69 99 LYS B O 1
ATOM 1788 N N . TYR B 1 100 ? 0.235 14 15.531 1 98.5 100 TYR B N 1
ATOM 1789 C CA . TYR B 1 100 ? 0.825 15.141 16.219 1 98.5 100 TYR B CA 1
ATOM 1790 C C . TYR B 1 100 ? 0.607 16.422 15.43 1 98.5 100 TYR B C 1
ATOM 1792 O O . TYR B 1 100 ? 0.172 17.438 15.984 1 98.5 100 TYR B O 1
ATOM 1800 N N . ASP B 1 101 ? 0.912 16.375 14.156 1 98.56 101 ASP B N 1
ATOM 1801 C CA . ASP B 1 101 ? 0.77 17.547 13.312 1 98.56 101 ASP B CA 1
ATOM 1802 C C . ASP B 1 101 ? -0.693 17.984 13.203 1 98.56 101 ASP B C 1
ATOM 1804 O O . ASP B 1 101 ? -1.004 19.172 13.273 1 98.56 101 ASP B O 1
ATOM 1808 N N . LEU B 1 102 ? -1.586 17.062 13.039 1 98.44 102 LEU B N 1
ATOM 1809 C CA . LEU B 1 102 ? -3.008 17.375 12.938 1 98.44 102 LEU B CA 1
ATOM 1810 C C . LEU B 1 102 ? -3.521 17.984 14.242 1 98.44 102 LEU B C 1
ATOM 1812 O O . LEU B 1 102 ? -4.293 18.953 14.219 1 98.44 102 LEU B O 1
ATOM 1816 N N . ASN B 1 103 ? -3.092 17.406 15.375 1 97.94 103 ASN B N 1
ATOM 1817 C CA . ASN B 1 103 ? -3.514 17.953 16.656 1 97.94 103 ASN B CA 1
ATOM 1818 C C . ASN B 1 103 ? -2.984 19.359 16.875 1 97.94 103 ASN B C 1
ATOM 1820 O O . ASN B 1 103 ? -3.684 20.203 17.438 1 97.94 103 ASN B O 1
ATOM 1824 N N . TYR B 1 104 ? -1.773 19.594 16.484 1 97.69 104 TYR B N 1
ATOM 1825 C CA . TYR B 1 104 ? -1.22 20.938 16.578 1 97.69 104 TYR B CA 1
ATOM 1826 C C . TYR B 1 104 ? -2.059 21.922 15.773 1 97.69 104 TYR B C 1
ATOM 1828 O O . TYR B 1 104 ? -2.391 23 16.266 1 97.69 104 TYR B O 1
ATOM 1836 N N . ILE B 1 105 ? -2.375 21.578 14.539 1 97.25 105 ILE B N 1
ATOM 1837 C CA . ILE B 1 105 ? -3.168 22.453 13.672 1 97.25 105 ILE B CA 1
ATOM 1838 C C . ILE B 1 105 ? -4.543 22.672 14.297 1 97.25 105 ILE B C 1
ATOM 1840 O O . ILE B 1 105 ? -5.043 23.797 14.32 1 97.25 105 ILE B O 1
ATOM 1844 N N . LYS B 1 106 ? -5.109 21.594 14.812 1 96 106 LYS B N 1
ATOM 1845 C CA . LYS B 1 106 ? -6.414 21.688 15.461 1 96 106 LYS B CA 1
ATOM 1846 C C . LYS B 1 106 ? -6.387 22.672 16.625 1 96 106 LYS B C 1
ATOM 1848 O O . LYS B 1 106 ? -7.273 23.531 16.734 1 96 106 LYS B O 1
ATOM 1853 N N . GLU B 1 107 ? -5.402 22.609 17.438 1 95 107 GLU B N 1
ATOM 1854 C CA . GLU B 1 107 ? -5.27 23.469 18.609 1 95 107 GLU B CA 1
ATOM 1855 C C . GLU B 1 107 ? -5.039 24.922 18.188 1 95 107 GLU B C 1
ATOM 1857 O O . GLU B 1 107 ? -5.52 25.844 18.844 1 95 107 GLU B O 1
ATOM 1862 N N . SER B 1 108 ? -4.273 25.094 17.125 1 92 108 SER B N 1
ATOM 1863 C CA . SER B 1 108 ? -4.02 26.438 16.625 1 92 108 SER B CA 1
ATOM 1864 C C . SER B 1 108 ? -5.297 27.078 16.094 1 92 108 SER B C 1
ATOM 1866 O O . SER B 1 108 ? -5.449 28.297 16.125 1 92 108 SER B O 1
ATOM 1868 N N . GLU B 1 109 ? -6.141 26.281 15.508 1 87.12 109 GLU B N 1
ATOM 1869 C CA . GLU B 1 109 ? -7.41 26.766 14.992 1 87.12 109 GLU B CA 1
ATOM 1870 C C . GLU B 1 109 ? -8.367 27.125 16.125 1 87.12 109 GLU B C 1
ATOM 1872 O O . GLU B 1 109 ? -9.211 28 15.984 1 87.12 109 GLU B O 1
ATOM 1877 N N . THR B 1 110 ? -8.328 26.391 17.172 1 82.38 110 THR B N 1
ATOM 1878 C CA . THR B 1 110 ? -9.188 26.672 18.328 1 82.38 110 THR B CA 1
ATOM 1879 C C . THR B 1 110 ? -8.727 27.922 19.047 1 82.38 110 THR B C 1
ATOM 1881 O O . THR B 1 110 ? -9.547 28.703 19.547 1 82.38 110 THR B O 1
ATOM 1884 N N . LYS B 1 111 ? -7.387 28.172 19.062 1 75 111 LYS B N 1
ATOM 1885 C CA . LYS B 1 111 ? -6.84 29.312 19.797 1 75 111 LYS B CA 1
ATOM 1886 C C . LYS B 1 111 ? -6.883 30.578 18.953 1 75 111 LYS B C 1
ATOM 1888 O O . LYS B 1 111 ? -7.137 31.672 19.469 1 75 111 LYS B O 1
ATOM 1893 N N . TYR B 1 112 ? -6.5 30.312 17.75 1 64.06 112 TYR B N 1
ATOM 1894 C CA . TYR B 1 112 ? -6.293 31.547 16.984 1 64.06 112 TYR B CA 1
ATOM 1895 C C . TYR B 1 112 ? -7.359 31.688 15.898 1 64.06 112 TYR B C 1
ATOM 1897 O O . TYR B 1 112 ? -7.426 32.719 15.227 1 64.06 112 TYR B O 1
ATOM 1905 N N . GLY B 1 113 ? -8.117 30.641 15.641 1 55.38 113 GLY B N 1
ATOM 1906 C CA . GLY B 1 113 ? -9.133 30.766 14.609 1 55.38 113 GLY B CA 1
ATOM 1907 C C . GLY B 1 113 ? -10.438 31.328 15.125 1 55.38 113 GLY B C 1
ATOM 1908 O O . GLY B 1 113 ? -10.688 31.328 16.328 1 55.38 113 GLY B O 1
#

Nearest PDB structures (foldseek):
  2ets-assembly1_A  TM=9.777E-01  e=3.460E-07  Staphylococcus aureus subsp. aureus MW2
  2huj-assembly1_A  TM=8.861E-01  e=6.186E-05  Listeria innocua
  2im8-assembly2_B  TM=8.975E-01  e=1.603E-04  Bacillus subtilis
  2im8-assembly1_A  TM=9.096E-01  e=3.190E-04  Bacillus subtilis
  2ets-assembly1_A  TM=9.778E-01  e=3.460E-07  Staphylococcus aureus subsp. aureus MW2

Solvent-accessible surface area (backbone atoms only — not comparable to full-atom values): 12131 Å² total; per-residue (Å²): 110,68,57,59,47,40,50,50,52,53,52,48,52,53,51,34,52,51,38,24,53,41,16,65,72,64,50,81,66,46,58,76,79,43,42,48,57,54,34,49,54,52,48,53,46,49,53,58,49,54,76,42,41,71,63,55,32,67,35,88,96,40,32,68,66,59,50,50,51,44,52,51,49,52,57,51,42,50,56,49,19,51,43,56,71,45,52,67,65,63,52,49,53,54,49,50,52,45,50,51,54,44,51,52,51,42,51,48,41,70,72,72,91,112,68,57,58,48,40,52,50,52,52,52,48,53,53,50,34,52,50,40,24,52,41,16,64,71,64,50,79,66,46,58,78,79,42,42,48,57,54,34,49,54,51,48,52,45,48,52,58,49,56,78,42,41,71,64,54,33,67,36,89,97,41,32,69,66,58,49,52,50,45,51,50,49,51,56,50,43,52,55,50,19,51,43,58,71,42,52,67,64,62,52,48,54,54,50,50,53,46,50,51,53,46,50,50,52,42,52,48,42,68,72,72,92

Secondary structure (DSSP, 8-state):
-HHHHHHHHHHHHHHHHHHHHHHHTT----IIIIIHHHHHHHHHHHHHHHTTHHHHHTSTT--HHHHHHHHHHHHHHHHHTT-S-S-HHHHHHHHHHHHHHHHHHHHHHHHH-/-HHHHHHHHHHHHHHHHHHHHHHHTT----IIIIIHHHHHHHHHHHHHHHTTHHHHHTSTT--HHHHHHHHHHHHHHHHHTT-S-S-HHHHHHHHHHHHHHHHHHHHHHHHH-

Sequence (226 aa):
MMYNIIQQLIRYTQMMKERYQKAREGVQYSFHNDVVPFTKEIDTLIDKLNSKEEHVVSLPYMNKMKYQILIQNLETLSVECHYSSTSRKIFMDKLKSVKYDLNYIKESETKYGMMYNIIQQLIRYTQMMKERYQKAREGVQYSFHNDVVPFTKEIDTLIDKLNSKEEHVVSLPYMNKMKYQILIQNLETLSVECHYSSTSRKIFMDKLKSVKYDLNYIKESETKYG

pLDDT: mean 96.31, std 6.01, range [55.31, 98.88]

Organism: Staphylococcus carnosus (strain TM300) (NCBI:txid396513)

Foldseek 3Di:
DLLVLLVVLLVLLVVLQVLLVVQLVPDADDCVPGLVVQLVVLVVSLVVVVVCLVVLQPDPPHHDVLNVLLSVLSNVSSRPSNHNPDDPVVSVVSSVSNNVSSVVSNVCVVVPD/DLLVLLVVLLVLLVVLQVLLVVQLVPDADDCVPGLVVQLVVLVVSLVVVVVCLVVLQPDPPHHDVLNVLLSVLSNVSSRPSNHNPDDPVVSVVSSVSNNVSSVVSNVCVVVPD